Protein AF-A0A662FR71-F1 (afdb_monomer)

Radius of gyration: 15.68 Å; Cα contacts (8 Å, |Δi|>4): 341; chains: 1; bounding box: 38×34×45 Å

Solvent-accessible surface area (backbone atoms only — not comparable to full-atom values): 10033 Å² total; per-residue (Å²): 138,85,92,69,58,58,41,63,71,63,57,70,43,93,70,40,76,24,78,34,50,41,26,18,20,68,53,57,54,54,41,40,34,56,54,52,44,49,61,67,32,39,36,90,91,37,62,71,71,49,66,66,50,38,38,51,28,24,50,49,52,28,58,50,33,78,63,50,60,36,50,29,21,35,36,46,17,60,58,18,32,18,25,44,12,84,78,69,38,46,83,37,73,51,70,44,74,49,73,31,67,45,29,50,34,46,40,19,43,49,37,40,34,40,54,43,60,32,79,66,24,50,29,54,40,52,33,35,76,73,69,67,41,58,50,56,60,93,77,54,90,77,92,68,97,60,75,66,74,77,50,47,42,77,55,52,64,14,94,44,46,79,65,30,58,63,22,74,67,56,74,70,57,45,54,52,51,54,61,51,47,73,74,73,110

Secondary structure (DSSP, 8-state):
-----B-HHHHT-SS-EEEE--EE-SSSSEE-HHHHHHHHHBPTT-HHHH-S-HHHHHHHHHHHHHHH--SEEEEEESSEEEEETTTEEEEE---EEEEES-HHHHHHHHHHHTT--GGGSHHHHHHHHTTS----GGGS----SS-GGGG---PPPPTTHHHHTTTPPPHHHHHHHHHHHHHH-

Mean predicted aligned error: 3.29 Å

Sequence (185 aa):
DVLVRVSKTILEAKALVSIVRPKTHDTVVVTLSIKNVVVGAIMPGYRSRIHQGYKAINLTLAYLATKMMPNLALIDGYVGMEGNGPVGGEPKPLGLVLIGSNALETDALTAWLMGFNPNDIGYFYYLHRWGYGEITPDKIIVDSSIDWKSYRTRFKPHRLYLEQLKWRLAPEEERKVERQLEKNL

pLDDT: mean 94.79, std 6.1, range [59.53, 98.88]

Structure (mmCIF, N/CA/C/O backbone):
data_AF-A0A662FR71-F1
#
_entry.id   AF-A0A662FR71-F1
#
loop_
_atom_site.group_PDB
_atom_site.id
_atom_site.type_symbol
_atom_site.label_atom_id
_atom_site.label_alt_id
_atom_site.label_comp_id
_atom_site.label_asym_id
_atom_site.label_entity_id
_atom_site.label_seq_id
_atom_site.pdbx_PDB_ins_code
_atom_site.Cartn_x
_atom_site.Cartn_y
_atom_site.Cartn_z
_atom_site.occupancy
_atom_site.B_iso_or_equiv
_atom_site.auth_seq_id
_atom_site.auth_comp_id
_atom_site.auth_asym_id
_atom_site.auth_atom_id
_atom_site.pdbx_PDB_model_num
ATOM 1 N N . ASP A 1 1 ? -5.206 3.888 23.685 1.00 59.53 1 ASP A N 1
ATOM 2 C CA . ASP A 1 1 ? -5.954 4.260 22.467 1.00 59.53 1 ASP A CA 1
ATOM 3 C C . ASP A 1 1 ? -5.562 5.634 21.965 1.00 59.53 1 ASP A C 1
ATOM 5 O O . ASP A 1 1 ? -5.390 6.550 22.763 1.00 59.53 1 ASP A O 1
ATOM 9 N N . VAL A 1 2 ? -5.387 5.774 20.649 1.00 68.75 2 VAL A N 1
ATOM 10 C CA . VAL A 1 2 ? -5.107 7.060 19.996 1.00 68.75 2 VAL A CA 1
ATOM 11 C C . VAL A 1 2 ? -6.384 7.530 19.311 1.00 68.75 2 VAL A C 1
ATOM 13 O O . VAL A 1 2 ? -6.843 6.916 18.354 1.00 68.75 2 VAL A O 1
ATOM 16 N N . LEU A 1 3 ? -6.957 8.634 19.790 1.00 81.44 3 LEU A N 1
ATOM 17 C CA . LEU A 1 3 ? -8.123 9.256 19.164 1.00 81.44 3 LEU A CA 1
ATOM 18 C C . LEU A 1 3 ? -7.692 10.156 18.001 1.00 81.44 3 LEU A C 1
ATOM 20 O O . LEU A 1 3 ? -6.958 11.138 18.185 1.00 81.44 3 LEU A O 1
ATOM 24 N N . VAL A 1 4 ? -8.192 9.825 16.810 1.00 88.00 4 VAL A N 1
ATOM 25 C CA . VAL A 1 4 ? -7.945 10.535 15.553 1.00 88.00 4 VAL A CA 1
ATOM 26 C C . VAL A 1 4 ? -9.279 10.973 14.960 1.00 88.00 4 VAL A C 1
ATOM 28 O O . VAL A 1 4 ? -10.185 10.160 14.805 1.00 88.00 4 VAL A O 1
ATOM 31 N N . ARG A 1 5 ? -9.408 12.261 14.625 1.00 93.06 5 ARG A N 1
ATOM 32 C CA . ARG A 1 5 ? -10.562 12.763 13.870 1.00 93.06 5 ARG A CA 1
ATOM 33 C C . ARG A 1 5 ? -10.297 12.634 12.378 1.00 93.06 5 ARG A C 1
ATOM 35 O O . ARG A 1 5 ? -9.213 12.989 11.911 1.00 93.06 5 ARG A O 1
ATOM 42 N N . VAL A 1 6 ? -11.298 12.170 11.643 1.00 94.88 6 VAL A N 1
ATOM 43 C CA . VAL A 1 6 ? -11.229 11.984 10.192 1.00 94.88 6 VAL A CA 1
ATOM 44 C C . VAL A 1 6 ? -12.399 12.680 9.497 1.00 94.88 6 VAL A C 1
ATOM 46 O O . VAL A 1 6 ? -13.378 13.063 10.138 1.00 94.88 6 VAL A O 1
ATOM 49 N N . SER A 1 7 ? -12.281 12.877 8.189 1.00 95.94 7 SER A N 1
ATOM 50 C CA . SER A 1 7 ? -13.299 13.499 7.349 1.00 95.94 7 SER A CA 1
ATOM 51 C C . SER A 1 7 ? -14.586 12.677 7.344 1.00 95.94 7 SER A C 1
ATOM 53 O O . SER A 1 7 ? -14.597 11.529 6.897 1.00 95.94 7 SER A O 1
ATOM 55 N N . LYS A 1 8 ? -15.685 13.305 7.777 1.00 95.62 8 LYS A N 1
ATOM 56 C CA . LYS A 1 8 ? -17.035 12.736 7.689 1.00 95.62 8 LYS A CA 1
ATOM 57 C C . LYS A 1 8 ? -17.398 12.386 6.243 1.00 95.62 8 LYS A C 1
ATOM 59 O O . LYS A 1 8 ? -17.925 11.314 5.994 1.00 95.62 8 LYS A O 1
ATOM 64 N N . THR A 1 9 ? -17.030 13.244 5.288 1.00 96.38 9 THR A N 1
ATOM 65 C CA . THR A 1 9 ? -17.295 13.032 3.857 1.00 96.38 9 THR A CA 1
ATOM 66 C C . THR A 1 9 ? -16.646 11.760 3.321 1.00 96.38 9 THR A C 1
ATOM 68 O O . THR A 1 9 ? -17.256 11.082 2.507 1.00 96.38 9 THR A O 1
ATOM 71 N N . ILE A 1 10 ? -15.428 11.427 3.765 1.00 95.75 10 ILE A N 1
ATOM 72 C CA . ILE A 1 10 ? -14.756 10.187 3.344 1.00 95.75 10 ILE A CA 1
ATOM 73 C C . ILE A 1 10 ? -15.385 8.973 4.031 1.00 95.75 10 ILE A C 1
ATOM 75 O O . ILE A 1 10 ? -15.612 7.967 3.370 1.00 95.75 10 ILE A O 1
ATOM 79 N N . LEU A 1 11 ? -15.690 9.073 5.329 1.00 94.25 11 LEU A N 1
ATOM 80 C CA . LEU A 1 11 ? -16.314 7.979 6.083 1.00 94.25 11 LEU A CA 1
ATOM 81 C C . LEU A 1 11 ? -17.708 7.603 5.566 1.00 94.25 11 LEU A C 1
ATOM 83 O O . LEU A 1 11 ? -18.065 6.433 5.575 1.00 94.25 11 LEU A O 1
ATOM 87 N N . GLU A 1 12 ? -18.501 8.588 5.150 1.00 95.19 12 GLU A N 1
ATOM 88 C CA . GLU A 1 12 ? -19.890 8.389 4.713 1.00 95.19 12 GLU A CA 1
ATOM 89 C C . GLU A 1 12 ? -20.02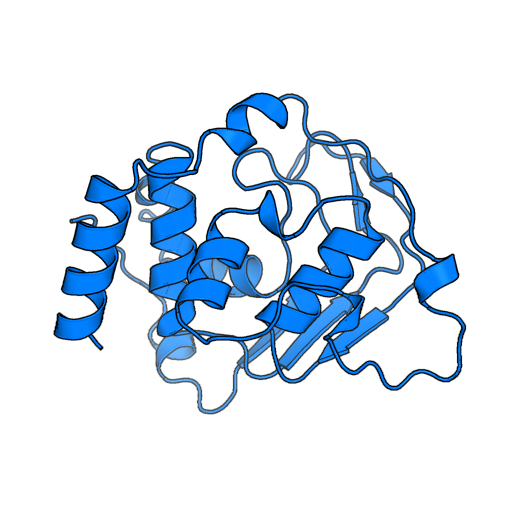9 8.295 3.185 1.00 95.19 12 GLU A C 1
ATOM 91 O O . GLU A 1 12 ? -21.142 8.270 2.653 1.00 95.19 12 GLU A O 1
ATOM 96 N N . ALA A 1 13 ? -18.910 8.268 2.454 1.00 95.88 13 ALA A N 1
ATOM 97 C CA . ALA A 1 13 ? -18.929 8.160 1.005 1.00 95.88 13 ALA A CA 1
ATOM 98 C C . ALA A 1 13 ? -19.572 6.833 0.572 1.00 95.88 13 ALA A 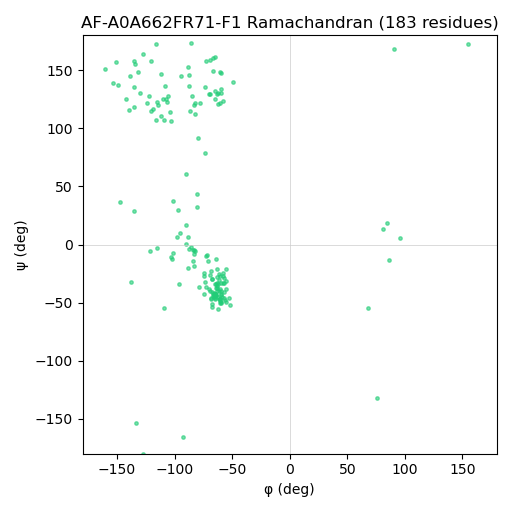C 1
ATOM 100 O O . ALA A 1 13 ? -19.181 5.759 1.019 1.00 95.88 13 ALA A O 1
ATOM 101 N N . LYS A 1 14 ? -20.526 6.899 -0.367 1.00 96.00 14 LYS A N 1
ATOM 102 C CA . LYS A 1 14 ? -21.123 5.696 -0.982 1.00 96.00 14 LYS A CA 1
ATOM 103 C C . LYS A 1 14 ? -20.124 4.923 -1.844 1.00 96.00 14 LYS A C 1
ATOM 105 O O . LYS A 1 14 ? -20.261 3.719 -2.017 1.00 96.00 14 LYS A O 1
ATOM 110 N N . ALA A 1 15 ? -19.172 5.646 -2.423 1.00 96.00 15 ALA A N 1
ATOM 111 C CA . ALA A 1 15 ? -18.067 5.104 -3.187 1.00 96.00 15 ALA A CA 1
ATOM 112 C C . ALA A 1 15 ? -16.858 6.027 -3.025 1.00 96.00 15 ALA A C 1
ATOM 114 O O . ALA A 1 15 ? -16.989 7.252 -3.100 1.00 96.00 15 ALA A O 1
ATOM 115 N N . LEU A 1 16 ? -15.688 5.434 -2.828 1.00 97.62 16 LEU A N 1
ATOM 116 C CA . LEU A 1 16 ? -14.427 6.129 -2.652 1.00 97.62 16 LEU A CA 1
ATOM 117 C C . LEU A 1 16 ? -13.418 5.648 -3.692 1.00 97.62 16 LEU A C 1
ATOM 119 O O . LEU A 1 16 ? -13.083 4.465 -3.751 1.00 97.62 16 LEU A O 1
ATOM 123 N N . VAL A 1 17 ? -12.920 6.587 -4.494 1.00 98.19 17 VAL A N 1
ATOM 124 C CA . VAL A 1 17 ? -11.899 6.334 -5.513 1.00 98.19 17 VAL A CA 1
ATOM 125 C C . VAL A 1 17 ? -10.602 6.999 -5.075 1.00 98.19 17 VAL A C 1
ATOM 127 O O . VAL A 1 17 ? -10.578 8.198 -4.798 1.00 98.19 17 VAL A O 1
ATOM 130 N N . SER A 1 18 ? -9.519 6.229 -5.016 1.00 98.50 18 SER A N 1
ATOM 131 C CA . SER A 1 18 ? -8.185 6.743 -4.708 1.00 98.50 18 SER A CA 1
ATOM 132 C C . SER A 1 18 ? -7.340 6.764 -5.973 1.00 98.50 18 SER A C 1
ATOM 134 O O . SER A 1 18 ? -7.154 5.728 -6.604 1.00 98.50 18 SER A O 1
ATOM 136 N N . ILE A 1 19 ? -6.821 7.940 -6.327 1.00 98.19 19 ILE A N 1
ATOM 137 C CA . ILE A 1 19 ? -5.902 8.140 -7.452 1.00 98.19 19 ILE A CA 1
ATOM 138 C C . ILE A 1 19 ? -4.565 8.592 -6.874 1.00 98.19 19 ILE A C 1
ATOM 140 O O . ILE A 1 19 ? -4.504 9.589 -6.149 1.00 98.19 19 ILE A O 1
ATOM 144 N N . VAL A 1 20 ? -3.491 7.856 -7.154 1.00 98.25 20 VAL A N 1
ATOM 145 C CA . VAL A 1 20 ? -2.182 8.118 -6.543 1.00 98.25 20 VAL A CA 1
ATOM 146 C C . VAL A 1 20 ? -1.037 7.703 -7.462 1.00 98.25 20 VAL A C 1
ATOM 148 O O . VAL A 1 20 ? -1.192 6.841 -8.317 1.00 98.25 20 VAL A O 1
ATOM 151 N N . ARG A 1 21 ? 0.142 8.289 -7.253 1.00 98.00 21 ARG A N 1
ATOM 152 C CA . ARG A 1 21 ? 1.399 7.794 -7.832 1.00 98.00 21 ARG A CA 1
ATOM 153 C C . ARG A 1 21 ? 2.114 6.875 -6.846 1.00 98.00 21 ARG A C 1
ATOM 155 O O . ARG A 1 21 ? 2.094 7.190 -5.654 1.00 98.00 21 ARG A O 1
ATOM 162 N N . PRO A 1 22 ? 2.802 5.818 -7.298 1.00 98.12 22 PRO A N 1
ATOM 163 C CA . PRO A 1 22 ? 3.566 4.961 -6.409 1.00 98.12 22 PRO A CA 1
ATOM 164 C C . PRO A 1 22 ? 4.800 5.688 -5.878 1.00 98.12 22 PRO A C 1
ATOM 166 O O . PRO A 1 22 ? 5.560 6.282 -6.643 1.00 98.12 22 PRO A O 1
ATOM 169 N N . LYS A 1 23 ? 4.997 5.669 -4.557 1.00 98.00 23 LYS A N 1
ATOM 170 C CA . LYS A 1 23 ? 6.129 6.342 -3.901 1.00 98.00 23 LYS A CA 1
ATOM 171 C C . LYS A 1 23 ? 6.715 5.477 -2.800 1.00 98.00 23 LYS A C 1
ATOM 173 O O . LYS A 1 23 ? 5.959 4.837 -2.072 1.00 98.00 23 LYS A O 1
ATOM 178 N N . THR A 1 24 ? 8.026 5.527 -2.600 1.00 98.19 24 THR A N 1
ATOM 179 C CA . THR A 1 24 ? 8.639 5.069 -1.346 1.00 98.19 24 THR A CA 1
ATOM 180 C C . THR A 1 24 ? 8.280 6.001 -0.186 1.00 98.19 24 THR A C 1
ATOM 182 O O . THR A 1 24 ? 7.876 7.152 -0.378 1.00 98.19 24 THR A O 1
ATOM 185 N N . HIS A 1 25 ? 8.387 5.495 1.041 1.00 96.88 25 HIS A N 1
ATOM 186 C CA . HIS A 1 25 ? 8.068 6.237 2.255 1.00 96.88 25 HIS A CA 1
ATOM 187 C C . HIS A 1 25 ? 9.130 6.035 3.335 1.00 96.88 25 HIS A C 1
ATOM 189 O O . HIS A 1 25 ? 9.832 5.027 3.381 1.00 96.88 25 HIS A O 1
ATOM 195 N N . ASP A 1 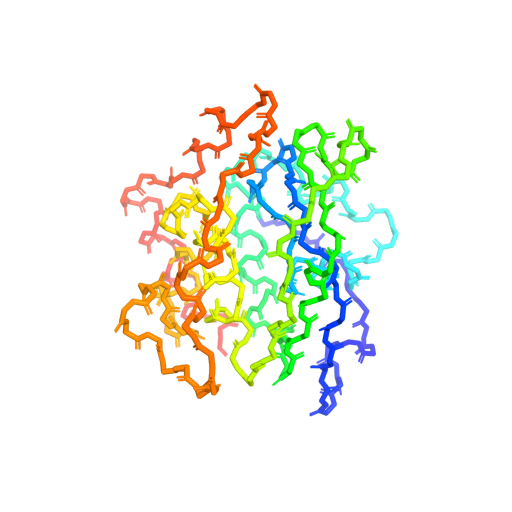26 ? 9.192 6.984 4.259 1.00 94.38 26 ASP A N 1
ATOM 196 C CA . ASP A 1 26 ? 10.112 7.012 5.396 1.00 94.38 26 ASP A CA 1
ATOM 197 C C . ASP A 1 26 ? 9.647 6.205 6.622 1.00 94.38 26 ASP A C 1
ATOM 199 O O . ASP A 1 26 ? 10.401 6.070 7.582 1.00 94.38 26 ASP A O 1
ATOM 203 N N . THR A 1 27 ? 8.432 5.642 6.588 1.00 93.00 27 THR A N 1
ATOM 204 C CA . THR A 1 27 ? 7.784 5.041 7.768 1.00 93.00 27 THR A CA 1
ATOM 205 C C . THR A 1 27 ? 7.071 3.712 7.486 1.00 93.00 27 THR A C 1
ATOM 207 O O . THR A 1 27 ? 7.001 2.861 8.368 1.00 93.00 27 THR A O 1
ATOM 210 N N . VAL A 1 28 ? 6.511 3.520 6.287 1.00 95.88 28 VAL A N 1
ATOM 211 C CA . VAL A 1 28 ? 5.662 2.354 5.951 1.00 95.88 28 VAL A CA 1
ATOM 212 C C . VAL A 1 28 ? 5.995 1.735 4.589 1.00 95.88 28 VAL A C 1
ATOM 214 O O . VAL A 1 28 ? 5.140 1.164 3.921 1.00 95.88 28 VAL A O 1
ATOM 217 N N . VAL A 1 29 ? 7.254 1.871 4.180 1.00 98.06 29 VAL A N 1
ATOM 218 C CA . VAL A 1 29 ? 7.901 1.390 2.950 1.00 98.06 29 VAL A CA 1
ATOM 219 C C . VAL A 1 29 ? 7.414 2.084 1.681 1.00 98.06 29 VAL A C 1
ATOM 221 O O . VAL A 1 29 ? 8.224 2.668 0.961 1.00 98.06 29 VAL A O 1
ATOM 224 N N . VAL A 1 30 ? 6.104 2.090 1.434 1.00 98.25 30 VAL A N 1
ATOM 225 C CA . VAL A 1 30 ? 5.477 2.716 0.264 1.00 98.25 30 VAL A CA 1
ATOM 226 C C . VAL A 1 30 ? 4.244 3.535 0.641 1.00 98.25 30 VAL A C 1
ATOM 228 O O . VAL A 1 30 ? 3.588 3.310 1.656 1.00 98.25 30 VAL A O 1
ATOM 231 N N . THR A 1 31 ? 3.909 4.512 -0.197 1.00 96.31 31 THR A N 1
ATOM 232 C CA . THR A 1 31 ? 2.606 5.180 -0.201 1.00 96.31 31 THR A CA 1
ATOM 233 C C . THR A 1 31 ? 1.897 4.871 -1.504 1.00 96.31 31 THR A C 1
ATOM 235 O O . THR A 1 31 ? 2.400 5.209 -2.574 1.00 96.31 31 THR A O 1
ATOM 238 N N . LEU A 1 32 ? 0.730 4.249 -1.364 1.00 98.50 32 LEU A N 1
ATOM 239 C CA . LEU A 1 32 ? -0.173 3.862 -2.439 1.00 98.50 32 LEU A CA 1
ATOM 240 C C . LEU A 1 32 ? -1.609 4.266 -2.064 1.00 98.50 32 LEU A C 1
ATOM 242 O O . LEU A 1 32 ? -1.801 5.258 -1.349 1.00 98.50 32 LEU A O 1
ATOM 246 N N . SER A 1 33 ? -2.615 3.572 -2.590 1.00 98.62 33 SER A N 1
ATOM 247 C CA . SER A 1 33 ? -3.995 4.049 -2.610 1.00 98.62 33 SER A CA 1
ATOM 248 C C . SER A 1 33 ? -4.633 4.094 -1.220 1.00 98.62 33 SER A C 1
ATOM 250 O O . SER A 1 33 ? -5.300 5.084 -0.898 1.00 98.62 33 SER A O 1
ATOM 252 N N . ILE A 1 34 ? -4.370 3.098 -0.366 1.00 98.56 34 ILE A N 1
ATOM 253 C CA . ILE A 1 34 ? -4.949 3.003 0.981 1.00 98.56 34 ILE A CA 1
ATOM 254 C C . ILE A 1 34 ? -4.411 4.126 1.863 1.00 98.56 34 ILE A C 1
ATOM 256 O O . ILE A 1 34 ? -5.175 4.886 2.459 1.00 98.56 34 ILE A O 1
ATOM 260 N N . LYS A 1 35 ? -3.084 4.290 1.922 1.00 97.06 35 LYS A N 1
ATOM 261 C CA . LYS A 1 35 ? -2.467 5.349 2.732 1.00 97.06 35 LYS A CA 1
ATOM 262 C C . LYS A 1 35 ? -2.854 6.746 2.245 1.00 97.06 35 LYS A C 1
ATOM 264 O O . LYS A 1 35 ? -3.013 7.640 3.077 1.00 97.06 35 LYS A O 1
ATOM 269 N N . ASN A 1 36 ? -2.998 6.932 0.931 1.00 97.31 36 ASN A N 1
ATOM 270 C CA . ASN A 1 36 ? -3.461 8.189 0.344 1.00 97.31 36 ASN A CA 1
ATOM 271 C C . ASN A 1 36 ? -4.823 8.601 0.920 1.00 97.31 36 ASN A C 1
ATOM 273 O O . ASN A 1 36 ? -4.970 9.721 1.408 1.00 97.31 36 ASN A O 1
ATOM 277 N N . VAL A 1 37 ? -5.776 7.666 0.966 1.00 97.75 37 VAL A N 1
ATOM 278 C CA . VAL A 1 37 ? -7.091 7.897 1.573 1.00 97.75 37 VAL A CA 1
ATOM 279 C C . VAL A 1 37 ? -6.995 8.071 3.081 1.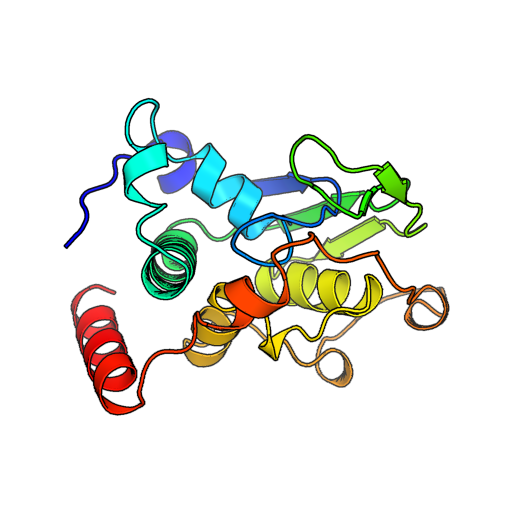00 97.75 37 VAL A C 1
ATOM 281 O O . VAL A 1 37 ? -7.458 9.084 3.597 1.00 97.75 37 VAL A O 1
ATOM 284 N N . VAL A 1 38 ? -6.373 7.127 3.795 1.00 96.56 38 VAL A N 1
ATOM 285 C CA . VAL A 1 38 ? -6.371 7.131 5.264 1.00 96.56 38 VAL A CA 1
ATOM 286 C C . VAL A 1 38 ? -5.733 8.406 5.806 1.00 96.56 38 VAL A C 1
ATOM 288 O O . VAL A 1 38 ? -6.328 9.099 6.624 1.00 96.56 38 VAL A O 1
ATOM 291 N N . VAL A 1 39 ? -4.541 8.771 5.327 1.00 94.50 39 VAL A N 1
ATOM 292 C CA . VAL A 1 39 ? -3.847 9.978 5.805 1.00 94.50 39 VAL A CA 1
ATOM 293 C C . VAL A 1 39 ? -4.504 11.253 5.270 1.00 94.50 39 VAL A C 1
ATOM 295 O O . VAL A 1 39 ? -4.515 12.271 5.967 1.00 94.50 39 VAL A O 1
ATOM 298 N N . GLY A 1 40 ? -5.079 11.204 4.064 1.00 94.12 40 GLY A N 1
ATOM 299 C CA . GLY A 1 40 ? -5.863 12.298 3.491 1.00 94.12 40 GLY A CA 1
ATOM 300 C C . GLY A 1 40 ? -7.136 12.598 4.286 1.00 94.12 40 GLY A C 1
ATOM 301 O O . GLY A 1 40 ? -7.499 13.763 4.436 1.00 94.12 40 GLY A O 1
ATOM 302 N N . ALA A 1 41 ? -7.762 11.569 4.862 1.00 95.50 41 ALA A N 1
ATOM 303 C CA . ALA A 1 41 ? -8.960 11.696 5.677 1.00 95.50 41 ALA A CA 1
ATOM 304 C C . ALA A 1 41 ? -8.687 12.264 7.069 1.00 95.50 41 ALA A C 1
ATOM 306 O O . ALA A 1 41 ? -9.580 12.880 7.646 1.00 95.50 41 ALA A O 1
ATOM 307 N N . ILE A 1 42 ? -7.486 12.087 7.623 1.00 94.81 42 ILE A N 1
ATOM 308 C CA . ILE A 1 42 ? -7.148 12.594 8.958 1.00 94.81 42 ILE A CA 1
ATOM 309 C C . ILE A 1 42 ? -7.181 14.125 8.978 1.00 94.81 42 ILE A C 1
ATOM 311 O O . ILE A 1 42 ? -6.468 14.793 8.221 1.00 94.81 42 ILE A O 1
ATOM 315 N N . MET A 1 43 ? -7.971 14.678 9.905 1.00 92.75 43 MET A N 1
ATOM 316 C CA . MET A 1 43 ? -8.106 16.120 10.086 1.00 92.75 43 MET A CA 1
ATOM 317 C C . MET A 1 43 ? -6.757 16.780 10.431 1.00 92.75 43 MET A C 1
ATOM 319 O O . MET A 1 43 ? -5.930 16.183 11.139 1.00 92.75 43 MET A O 1
ATOM 323 N N . PRO A 1 44 ? -6.530 18.035 9.997 1.00 87.81 44 PRO A N 1
ATOM 324 C CA . PRO A 1 44 ? -5.362 18.810 10.404 1.00 87.81 44 PRO A CA 1
ATOM 325 C C . PRO A 1 44 ? -5.164 18.802 11.929 1.00 87.81 44 PRO A C 1
ATOM 327 O O . PRO A 1 44 ? -6.124 18.852 12.695 1.00 87.81 44 PRO A O 1
ATOM 330 N N . GLY A 1 45 ? -3.910 18.689 12.377 1.00 87.50 45 G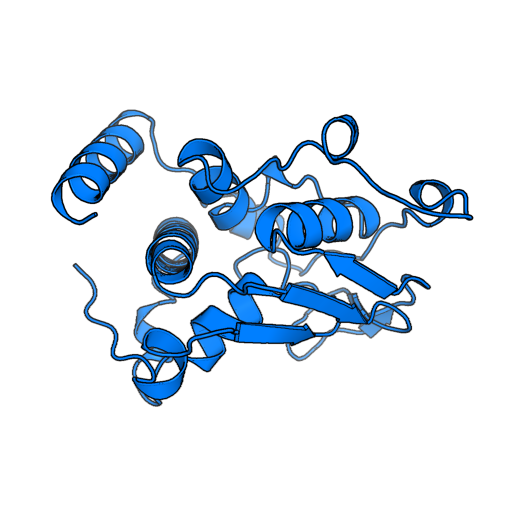LY A N 1
ATOM 331 C CA . GLY A 1 45 ? -3.551 18.599 13.801 1.00 87.50 45 GLY A CA 1
ATOM 332 C C . GLY A 1 45 ? -3.576 17.187 14.404 1.00 87.50 45 GLY A C 1
ATOM 333 O O . GLY A 1 45 ? -3.008 16.978 15.473 1.00 87.50 45 GLY A O 1
ATOM 334 N N . TYR A 1 46 ? -4.155 16.194 13.716 1.00 87.69 46 TYR A N 1
ATOM 335 C CA . TYR A 1 46 ? -4.161 14.799 14.184 1.00 87.69 46 TYR A CA 1
ATOM 336 C C . TYR A 1 46 ? -3.131 13.909 13.480 1.00 87.69 46 TYR A C 1
ATOM 338 O O . TYR A 1 46 ? -2.846 12.816 13.962 1.00 87.69 46 TYR A O 1
ATOM 346 N N . ARG A 1 47 ? -2.526 14.371 12.377 1.00 83.38 47 ARG A N 1
ATOM 347 C CA . ARG A 1 47 ? -1.567 13.577 11.589 1.00 83.38 47 ARG A CA 1
ATOM 348 C C . ARG A 1 47 ? -0.350 13.141 12.403 1.00 83.38 47 ARG A C 1
ATOM 350 O O . ARG A 1 47 ? 0.013 11.979 12.354 1.00 83.38 47 ARG A O 1
ATOM 357 N N . SER A 1 48 ? 0.237 14.010 13.224 1.00 83.56 48 SER A N 1
ATOM 358 C CA . SER A 1 48 ? 1.378 13.630 14.075 1.00 83.56 48 SER A CA 1
ATOM 359 C C . SER A 1 48 ? 1.037 12.515 15.069 1.00 83.56 48 SER A C 1
ATOM 361 O O . SER A 1 48 ? 1.906 11.724 15.423 1.00 83.56 48 SER A O 1
ATOM 363 N N . ARG A 1 49 ? -0.235 12.389 15.472 1.00 83.75 49 ARG A N 1
ATOM 364 C CA . ARG A 1 49 ? -0.673 11.375 16.440 1.00 83.75 49 ARG A CA 1
ATOM 365 C C . ARG A 1 49 ? -0.600 9.958 15.896 1.00 83.75 49 ARG A C 1
ATOM 367 O O . ARG A 1 49 ? -0.527 9.040 16.702 1.00 83.75 49 ARG A O 1
ATOM 374 N N . ILE A 1 50 ? -0.613 9.770 14.575 1.00 82.44 50 ILE A N 1
ATOM 375 C CA . ILE A 1 50 ? -0.456 8.438 13.978 1.00 82.44 50 ILE A CA 1
ATOM 376 C C . ILE A 1 50 ? 1.017 8.032 13.827 1.00 82.44 50 ILE A C 1
ATOM 378 O O . ILE A 1 50 ? 1.311 6.855 13.649 1.00 82.44 50 ILE A O 1
ATOM 382 N N . HIS A 1 51 ? 1.958 8.974 13.959 1.00 80.62 51 HIS A N 1
ATOM 383 C CA . HIS A 1 51 ? 3.399 8.723 13.875 1.00 80.62 51 HIS A CA 1
ATOM 384 C C . HIS A 1 51 ? 4.000 8.387 15.254 1.00 80.62 51 HIS A C 1
ATOM 386 O O . HIS A 1 51 ? 4.888 9.078 15.741 1.00 80.62 51 HIS A O 1
ATOM 392 N N . GLN A 1 52 ? 3.529 7.307 15.889 1.00 84.50 52 GLN A N 1
ATOM 393 C CA . GLN A 1 52 ? 4.017 6.827 17.200 1.00 84.50 52 GLN A CA 1
ATOM 394 C C . GLN A 1 52 ? 4.972 5.623 17.075 1.00 84.50 52 GLN A C 1
ATOM 396 O O . GLN A 1 52 ? 4.932 4.681 17.863 1.00 84.50 52 GLN A O 1
ATOM 401 N N . GLY A 1 53 ? 5.818 5.633 16.044 1.00 90.94 53 GLY A N 1
ATOM 402 C CA . GLY A 1 53 ? 6.719 4.527 15.707 1.00 90.94 53 GLY A CA 1
ATOM 403 C C . GLY A 1 53 ? 6.112 3.506 14.738 1.00 90.94 53 GLY A C 1
ATOM 404 O O . GLY A 1 53 ? 4.914 3.518 14.449 1.00 90.94 53 GLY A O 1
ATOM 405 N N . TYR A 1 54 ? 6.962 2.614 14.217 1.00 94.31 54 TYR A N 1
ATOM 406 C CA . TYR A 1 54 ? 6.628 1.725 13.095 1.00 94.31 54 TYR A CA 1
ATOM 407 C C . TYR A 1 54 ? 5.504 0.731 13.408 1.00 94.31 54 TYR A C 1
ATOM 409 O O . TYR A 1 54 ? 4.649 0.490 12.557 1.00 94.31 54 TYR A O 1
ATOM 417 N N . LYS A 1 55 ? 5.452 0.192 14.633 1.00 94.00 55 LYS A N 1
ATOM 418 C CA . LYS A 1 55 ? 4.362 -0.696 15.072 1.00 94.00 55 LYS A CA 1
ATOM 419 C C . LYS A 1 55 ? 3.014 0.035 15.057 1.00 94.00 55 LYS A C 1
ATOM 421 O O . LYS A 1 55 ? 2.074 -0.386 14.386 1.00 94.00 55 LYS A O 1
ATOM 426 N N . ALA A 1 56 ? 2.943 1.165 15.761 1.00 92.12 56 ALA A N 1
ATOM 427 C CA . ALA A 1 56 ? 1.705 1.908 15.968 1.00 92.12 56 ALA A CA 1
ATOM 428 C C . ALA A 1 56 ? 1.139 2.489 14.667 1.00 92.12 56 ALA A C 1
ATOM 430 O O . ALA A 1 56 ? -0.067 2.396 14.440 1.00 92.12 56 ALA A O 1
ATOM 431 N N . ILE A 1 57 ? 1.986 3.045 13.792 1.00 94.12 57 ILE A N 1
ATOM 432 C CA . ILE A 1 57 ? 1.512 3.628 12.530 1.00 94.12 57 ILE A CA 1
ATOM 433 C C . ILE A 1 57 ? 0.929 2.566 11.597 1.00 94.12 57 ILE A C 1
ATOM 435 O O . ILE A 1 57 ? -0.139 2.787 11.037 1.00 94.12 57 ILE A O 1
ATOM 439 N N . ASN A 1 58 ? 1.571 1.399 11.462 1.00 96.50 58 ASN A N 1
ATOM 440 C CA . ASN A 1 58 ? 1.072 0.334 10.590 1.00 96.50 58 ASN A CA 1
ATOM 441 C C . ASN A 1 58 ? -0.269 -0.218 11.093 1.00 96.50 58 ASN A C 1
ATOM 443 O O . ASN A 1 58 ? -1.194 -0.378 10.301 1.00 96.50 58 ASN A O 1
ATOM 447 N N . LEU A 1 59 ? -0.412 -0.423 12.406 1.00 94.44 59 LEU A N 1
ATOM 448 C CA . LEU A 1 59 ? -1.691 -0.819 13.006 1.00 94.44 59 LEU A CA 1
ATOM 449 C C . LEU A 1 59 ? -2.766 0.252 12.840 1.00 94.44 59 LEU A C 1
ATOM 451 O O . LEU A 1 59 ? -3.897 -0.066 12.493 1.00 94.44 59 LEU A O 1
ATOM 455 N N . THR A 1 60 ? -2.420 1.521 13.062 1.00 93.62 60 THR A N 1
ATOM 456 C CA . THR A 1 60 ? -3.374 2.630 12.939 1.00 93.62 60 THR A CA 1
ATOM 457 C C . THR A 1 60 ? -3.855 2.779 11.499 1.00 93.62 60 THR A C 1
ATOM 459 O O . THR A 1 60 ? -5.048 2.951 11.271 1.00 93.62 60 THR A O 1
ATOM 462 N N . LEU A 1 61 ? -2.948 2.678 10.522 1.00 96.00 61 LEU A N 1
ATOM 463 C CA . LEU A 1 61 ? -3.304 2.701 9.104 1.00 96.00 61 LEU A CA 1
ATOM 464 C C . LEU A 1 61 ? -4.218 1.530 8.739 1.00 96.00 61 LEU A C 1
ATOM 466 O O . LEU A 1 61 ? -5.239 1.760 8.099 1.00 96.00 61 LEU A O 1
ATOM 470 N N . ALA A 1 62 ? -3.885 0.310 9.174 1.00 96.31 62 ALA A N 1
ATOM 471 C CA . ALA A 1 62 ? -4.714 -0.867 8.933 1.00 96.31 62 ALA A CA 1
ATOM 472 C C . ALA A 1 62 ? -6.105 -0.710 9.567 1.00 96.31 62 ALA A C 1
ATOM 474 O O . ALA A 1 62 ? -7.112 -0.888 8.889 1.00 96.31 62 ALA A O 1
ATOM 475 N N . TYR A 1 63 ? -6.175 -0.300 10.838 1.00 94.44 63 TYR A N 1
ATOM 476 C CA . TYR A 1 63 ? -7.437 -0.091 11.550 1.00 94.44 63 TYR A CA 1
ATOM 477 C C . TYR A 1 63 ? -8.308 0.956 10.857 1.00 94.44 63 TYR A C 1
ATOM 479 O O . TYR A 1 63 ? -9.478 0.707 10.585 1.00 94.44 63 TYR A O 1
ATOM 487 N N . LEU A 1 64 ? -7.750 2.122 10.525 1.00 94.62 64 LEU A N 1
ATOM 488 C CA . LEU A 1 64 ? -8.509 3.164 9.838 1.00 94.62 64 LEU A CA 1
ATOM 489 C C . LEU A 1 64 ? -8.965 2.701 8.453 1.00 94.62 64 LEU A C 1
ATOM 491 O O . LEU A 1 64 ? -10.112 2.953 8.095 1.00 94.62 64 LEU A O 1
ATOM 495 N N . ALA A 1 65 ? -8.123 1.975 7.712 1.00 96.50 65 ALA A N 1
ATOM 496 C CA . ALA A 1 65 ? -8.487 1.418 6.413 1.00 96.50 65 ALA A CA 1
ATOM 497 C C . ALA A 1 65 ? -9.706 0.483 6.492 1.00 96.50 65 ALA A C 1
ATOM 499 O O . ALA A 1 65 ? -10.524 0.520 5.581 1.00 96.50 65 ALA A O 1
ATOM 500 N N . THR A 1 66 ? -9.916 -0.258 7.591 1.00 94.62 66 THR A N 1
ATOM 501 C CA . THR A 1 66 ? -11.146 -1.067 7.772 1.00 94.62 66 THR A CA 1
ATOM 502 C C . THR A 1 66 ? -12.439 -0.247 7.715 1.00 94.62 66 THR A C 1
ATOM 504 O O . THR A 1 66 ? -13.497 -0.779 7.399 1.00 94.62 66 THR A O 1
ATOM 507 N N . LYS A 1 67 ? -12.367 1.058 8.009 1.00 94.00 67 LYS A N 1
ATOM 508 C CA . LYS A 1 67 ? -13.518 1.972 8.035 1.00 94.00 67 LYS A CA 1
ATOM 509 C C . LYS A 1 67 ? -13.602 2.880 6.803 1.00 94.00 67 LYS A C 1
ATOM 511 O O . LYS A 1 67 ? -14.599 3.570 6.641 1.00 94.00 67 LYS A O 1
ATOM 516 N N . MET A 1 68 ? -12.561 2.932 5.969 1.00 95.56 68 MET A N 1
ATOM 517 C CA . MET A 1 68 ? -12.486 3.835 4.807 1.00 95.56 68 MET A CA 1
ATOM 518 C C . MET A 1 68 ? -11.699 3.235 3.635 1.00 95.56 68 MET A C 1
ATOM 520 O O . MET A 1 68 ? -10.943 3.930 2.957 1.00 95.56 68 MET A O 1
ATOM 524 N N . MET A 1 69 ? -11.827 1.927 3.416 1.00 97.44 69 MET A N 1
ATOM 525 C CA . MET A 1 69 ? -11.158 1.250 2.307 1.00 97.44 69 MET A CA 1
ATOM 526 C C . MET A 1 69 ? -11.622 1.859 0.972 1.00 97.44 69 MET A C 1
ATOM 528 O O . MET A 1 69 ? -12.831 1.989 0.768 1.00 97.44 69 MET A O 1
ATOM 532 N N . PRO A 1 70 ? -10.713 2.231 0.049 1.00 98.06 70 PRO A N 1
ATOM 533 C CA . PRO A 1 70 ? -11.122 2.656 -1.284 1.00 98.06 70 PRO A CA 1
ATOM 534 C C . PRO A 1 70 ? -11.895 1.536 -1.996 1.00 98.06 70 PRO A C 1
ATOM 536 O O . PRO A 1 70 ? -11.441 0.393 -2.022 1.00 98.06 70 PRO A O 1
ATOM 539 N N . ASN A 1 71 ? -13.031 1.868 -2.612 1.00 98.00 71 ASN A N 1
ATOM 540 C CA . ASN A 1 71 ? -13.789 0.942 -3.462 1.00 98.00 71 ASN A CA 1
ATOM 541 C C . ASN A 1 71 ? -13.117 0.735 -4.824 1.00 98.00 71 ASN A C 1
ATOM 543 O O . ASN A 1 71 ? -13.352 -0.269 -5.487 1.00 98.00 71 ASN A O 1
ATOM 547 N N . LEU A 1 72 ? -12.317 1.712 -5.259 1.00 98.56 72 LEU A N 1
ATOM 548 C CA . LEU A 1 72 ? -11.528 1.644 -6.479 1.00 98.56 72 LEU A CA 1
ATOM 549 C C . LEU A 1 72 ? -10.176 2.319 -6.239 1.00 98.56 72 LEU A C 1
ATOM 551 O O . LEU A 1 72 ? -10.111 3.482 -5.827 1.00 98.56 72 LEU A O 1
ATOM 555 N N . ALA A 1 73 ? -9.099 1.592 -6.503 1.00 98.75 73 ALA A N 1
ATOM 556 C CA . ALA A 1 73 ? -7.737 2.096 -6.443 1.00 98.75 73 ALA A CA 1
ATOM 557 C C . ALA A 1 73 ? -7.195 2.250 -7.863 1.00 98.75 73 ALA A C 1
ATOM 559 O O . ALA A 1 73 ? -7.201 1.287 -8.622 1.00 98.75 73 ALA A O 1
ATOM 560 N N . LEU A 1 74 ? -6.721 3.447 -8.211 1.00 98.75 74 LEU A N 1
ATOM 561 C CA . LEU A 1 74 ? -5.998 3.728 -9.447 1.00 98.75 74 LEU A CA 1
ATOM 562 C C . LEU A 1 74 ? -4.602 4.233 -9.089 1.00 98.75 74 LEU A C 1
ATOM 564 O O . LEU A 1 74 ? -4.437 5.293 -8.476 1.00 98.75 74 LEU A O 1
ATOM 568 N N . ILE A 1 75 ? -3.591 3.469 -9.483 1.00 98.81 75 ILE A N 1
ATOM 569 C CA . ILE A 1 75 ? -2.194 3.820 -9.273 1.00 98.81 75 ILE A CA 1
ATOM 570 C C . ILE A 1 75 ? -1.567 4.174 -10.617 1.00 98.81 75 ILE A C 1
ATOM 572 O O . ILE A 1 75 ? -1.318 3.309 -11.455 1.00 98.81 75 ILE A O 1
ATOM 576 N N . ASP A 1 76 ? -1.315 5.467 -10.811 1.00 98.44 76 ASP A N 1
ATOM 577 C CA . ASP A 1 76 ? -0.613 6.013 -11.970 1.00 98.44 76 ASP A CA 1
ATOM 578 C C . ASP A 1 76 ? 0.898 5.828 -11.780 1.00 98.44 76 ASP A C 1
ATOM 580 O O . ASP A 1 76 ? 1.587 6.645 -11.161 1.00 98.44 76 ASP A O 1
ATOM 584 N N . GLY A 1 77 ? 1.410 4.710 -12.285 1.00 97.38 77 GLY A N 1
ATOM 585 C CA . GLY A 1 77 ? 2.825 4.368 -12.283 1.00 97.38 77 GLY A CA 1
ATOM 586 C C . GLY A 1 77 ? 3.585 4.851 -13.516 1.00 97.38 77 GLY A C 1
ATOM 587 O O . GLY A 1 77 ? 4.700 4.374 -13.726 1.00 97.38 77 GLY A O 1
ATOM 588 N N . TYR A 1 78 ? 3.060 5.793 -14.316 1.00 97.25 78 TYR A N 1
ATOM 589 C CA . TYR A 1 78 ? 3.833 6.364 -15.429 1.00 97.25 78 TYR A CA 1
ATOM 590 C C . TYR A 1 78 ? 5.202 6.858 -14.935 1.00 97.25 78 TYR A C 1
ATOM 592 O O . TYR A 1 78 ? 6.248 6.417 -15.412 1.00 97.25 78 TYR A O 1
ATOM 600 N N . VAL A 1 79 ? 5.191 7.680 -13.878 1.00 97.56 79 VAL A N 1
ATOM 601 C CA . VAL A 1 79 ? 6.382 8.030 -13.091 1.00 97.56 79 VAL A CA 1
ATOM 602 C C . VAL A 1 79 ? 6.021 8.053 -11.607 1.00 97.56 79 VAL A C 1
ATOM 604 O O . VAL A 1 79 ? 5.228 8.892 -11.168 1.00 97.56 79 VAL A O 1
ATOM 607 N N . GLY A 1 80 ? 6.635 7.146 -10.848 1.00 97.62 80 GLY A N 1
ATOM 608 C CA . GLY A 1 80 ? 6.602 7.097 -9.391 1.00 97.62 80 GLY A CA 1
ATOM 609 C C . GLY A 1 80 ? 7.770 7.843 -8.741 1.00 97.62 80 GLY A C 1
ATOM 610 O O . GLY A 1 80 ? 8.477 8.616 -9.385 1.00 97.62 80 GLY A O 1
ATOM 611 N N . MET A 1 81 ? 7.973 7.597 -7.447 1.00 98.31 81 MET A N 1
ATOM 612 C CA . MET A 1 81 ? 9.061 8.173 -6.652 1.00 98.31 81 MET A CA 1
ATOM 613 C C . MET A 1 81 ? 9.809 7.086 -5.878 1.00 98.31 81 MET A C 1
ATOM 615 O O . MET A 1 81 ? 9.192 6.296 -5.162 1.00 98.31 81 MET A O 1
ATOM 619 N N . GLU A 1 82 ? 11.134 7.081 -5.972 1.00 98.56 82 GLU A N 1
ATOM 620 C CA . GLU A 1 82 ? 12.018 6.202 -5.206 1.00 98.56 82 GLU A CA 1
ATOM 621 C C . GLU A 1 82 ? 12.946 6.979 -4.261 1.00 98.56 82 GLU A C 1
ATOM 623 O O . GLU A 1 82 ? 13.000 8.208 -4.263 1.00 98.56 82 GLU A O 1
ATOM 628 N N . GLY A 1 83 ? 13.685 6.265 -3.415 1.00 98.25 83 GLY A N 1
ATOM 629 C CA . GLY A 1 83 ? 14.644 6.847 -2.485 1.00 98.25 83 GLY A CA 1
ATOM 630 C C . GLY A 1 83 ? 13.965 7.509 -1.291 1.00 98.25 83 GLY A C 1
ATOM 631 O O . GLY A 1 83 ? 13.098 6.908 -0.650 1.00 98.25 83 GLY A O 1
ATOM 632 N N . ASN A 1 84 ? 14.369 8.739 -0.964 1.00 96.25 84 ASN A N 1
ATOM 633 C CA . ASN A 1 84 ? 13.946 9.431 0.257 1.00 96.25 84 ASN A CA 1
ATOM 634 C C . ASN A 1 84 ? 12.544 10.083 0.157 1.00 96.25 84 ASN A C 1
ATOM 636 O O . ASN A 1 84 ? 12.330 11.217 0.590 1.00 96.25 84 ASN A O 1
ATOM 640 N N . GLY A 1 85 ? 11.577 9.361 -0.416 1.00 91.75 85 GLY A N 1
ATOM 641 C CA . GLY A 1 85 ? 10.165 9.741 -0.424 1.00 91.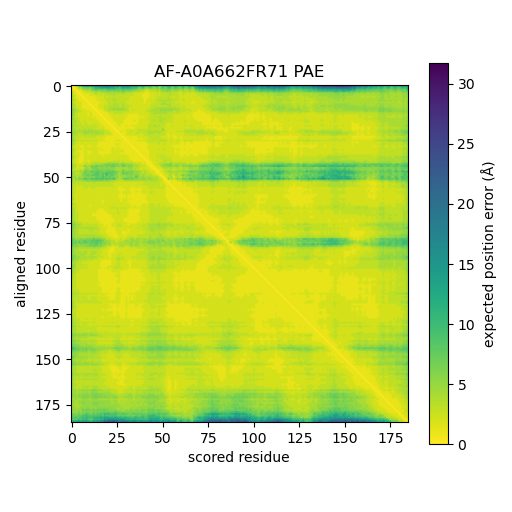75 85 GLY A CA 1
ATOM 642 C C . GLY A 1 85 ? 9.538 9.759 0.986 1.00 91.75 85 GLY A C 1
ATOM 643 O O . GLY A 1 85 ? 10.071 9.153 1.913 1.00 91.75 85 GLY A O 1
ATOM 644 N N . PRO A 1 86 ? 8.396 10.443 1.182 1.00 85.81 86 PRO A N 1
ATOM 645 C CA . PRO A 1 86 ? 7.523 10.976 0.136 1.00 85.81 86 PRO A CA 1
ATOM 646 C C . PRO A 1 86 ? 7.861 12.408 -0.321 1.00 85.81 86 PRO A C 1
ATOM 648 O O . PRO A 1 86 ? 7.144 12.937 -1.169 1.00 85.81 86 PRO A O 1
ATOM 651 N N . VAL A 1 87 ? 8.897 13.042 0.246 1.00 88.50 87 VAL A N 1
ATOM 652 C CA . VAL A 1 87 ? 9.274 14.439 -0.058 1.00 88.50 87 VAL A CA 1
ATOM 653 C C . VAL A 1 87 ? 10.573 14.522 -0.861 1.00 88.50 87 VAL A C 1
ATOM 655 O O . VAL A 1 87 ? 10.582 15.117 -1.930 1.00 88.50 87 VAL A O 1
ATOM 658 N N . GLY A 1 88 ? 11.660 13.918 -0.373 1.00 91.56 88 GLY A N 1
ATOM 659 C CA . GLY A 1 88 ? 13.007 14.039 -0.949 1.00 91.56 88 GLY A CA 1
ATOM 660 C C . GLY A 1 88 ? 13.403 12.887 -1.874 1.00 91.56 88 GLY A C 1
ATOM 661 O O . GLY A 1 88 ? 14.570 12.500 -1.893 1.00 91.56 88 GLY A O 1
ATOM 662 N N . GLY A 1 89 ? 12.433 12.269 -2.549 1.00 95.69 89 GLY A N 1
ATOM 663 C CA . GLY A 1 89 ? 12.680 11.157 -3.466 1.00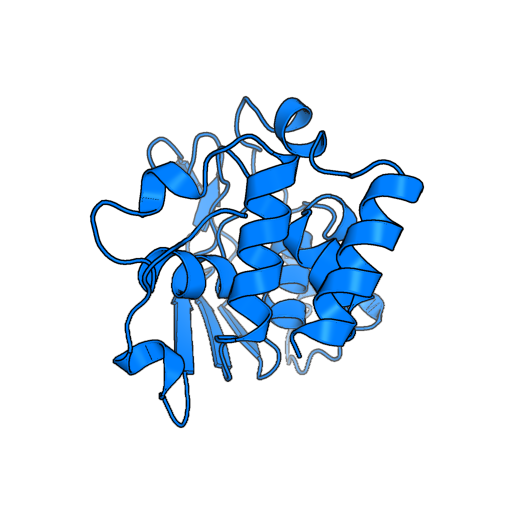 95.69 89 GLY A CA 1
ATOM 664 C C . GLY A 1 89 ? 13.040 11.604 -4.885 1.00 95.69 89 GLY A C 1
ATOM 665 O O . GLY A 1 89 ? 12.956 12.781 -5.225 1.00 95.69 89 GLY A O 1
ATOM 666 N N . GLU A 1 90 ? 13.400 10.636 -5.720 1.00 97.88 90 GLU A N 1
ATOM 667 C CA . GLU A 1 90 ? 13.756 10.820 -7.131 1.00 97.88 90 GLU A CA 1
ATOM 668 C C . GLU A 1 90 ? 12.684 10.188 -8.034 1.00 97.88 90 GLU A C 1
ATOM 670 O O . GLU A 1 90 ? 12.070 9.187 -7.648 1.00 97.88 90 GLU A O 1
ATOM 675 N N . PRO A 1 91 ? 12.406 10.756 -9.221 1.00 97.94 91 PRO A N 1
ATOM 676 C CA . PRO A 1 91 ? 11.442 10.181 -10.150 1.00 97.94 91 PRO A CA 1
ATOM 677 C C . PRO A 1 91 ? 11.919 8.817 -10.664 1.00 97.94 91 PRO A C 1
ATOM 679 O O . PRO A 1 91 ? 13.047 8.681 -11.133 1.00 97.94 91 PRO A O 1
ATOM 682 N N . LYS A 1 92 ? 11.031 7.819 -10.638 1.00 97.88 92 LYS A N 1
ATOM 683 C CA . LYS A 1 92 ? 11.303 6.464 -11.136 1.00 97.88 92 LYS A CA 1
ATOM 684 C C . LYS A 1 92 ? 10.134 5.955 -11.976 1.00 97.88 92 LYS A C 1
ATOM 686 O O . LYS A 1 92 ? 9.032 5.814 -11.441 1.00 97.88 92 LYS A O 1
ATOM 691 N N . PRO A 1 93 ? 10.331 5.659 -13.271 1.00 97.94 93 PRO A N 1
ATOM 692 C CA . PRO A 1 93 ? 9.299 5.016 -14.072 1.00 97.94 93 PRO A CA 1
ATOM 693 C C . PRO A 1 93 ? 8.980 3.617 -13.536 1.00 97.94 93 PRO A C 1
ATOM 695 O O . PRO A 1 93 ? 9.891 2.813 -13.332 1.00 97.94 93 PRO A O 1
ATOM 698 N N . LEU A 1 94 ? 7.690 3.336 -13.333 1.00 97.62 94 LEU A N 1
ATOM 699 C CA . LEU A 1 94 ? 7.179 1.964 -13.269 1.00 97.62 94 LEU A CA 1
ATOM 700 C C . LEU A 1 94 ? 6.619 1.547 -14.638 1.00 97.62 94 LEU A C 1
ATOM 702 O O . LEU A 1 94 ? 6.767 0.400 -15.039 1.00 97.62 94 LEU A O 1
ATOM 706 N N . GLY A 1 95 ? 6.032 2.496 -15.377 1.00 97.12 95 GLY A N 1
ATOM 707 C CA . GLY A 1 95 ? 5.563 2.301 -16.750 1.00 97.12 95 GLY A CA 1
ATOM 708 C C . GLY A 1 95 ? 4.202 1.615 -16.864 1.00 97.12 95 GLY A C 1
ATOM 709 O O . GLY A 1 95 ? 3.839 1.190 -17.955 1.00 97.12 95 GLY A O 1
ATOM 710 N N . LEU A 1 96 ? 3.453 1.514 -15.763 1.00 96.94 96 LEU A N 1
ATOM 711 C CA . LEU A 1 96 ? 2.143 0.868 -15.707 1.00 96.94 96 LEU A CA 1
ATOM 712 C C . LEU A 1 96 ? 1.121 1.747 -14.995 1.00 96.94 96 LEU A C 1
ATOM 714 O O . LEU A 1 96 ? 1.455 2.447 -14.043 1.00 96.94 96 LEU A O 1
ATOM 718 N N . VAL A 1 97 ? -0.138 1.641 -15.409 1.00 98.00 97 VAL A N 1
ATOM 719 C CA . VAL A 1 97 ? -1.283 2.066 -14.601 1.00 98.00 97 VAL A CA 1
ATOM 720 C C . VAL A 1 97 ? -1.952 0.810 -14.069 1.00 98.00 97 VAL A C 1
ATOM 722 O O . VAL A 1 97 ? -2.254 -0.098 -14.840 1.00 98.00 97 VAL A O 1
ATOM 725 N N . LEU A 1 98 ? -2.170 0.756 -12.758 1.00 98.31 98 LEU A N 1
ATOM 726 C CA . LEU A 1 98 ? -2.912 -0.323 -12.116 1.00 98.31 98 LEU A CA 1
ATOM 727 C C . LEU A 1 98 ? -4.265 0.205 -11.666 1.00 98.31 98 LEU A C 1
ATOM 729 O O . LEU A 1 98 ? -4.348 1.294 -11.099 1.00 98.31 98 LEU A O 1
ATOM 733 N N . ILE A 1 99 ? -5.314 -0.572 -11.907 1.00 98.44 99 ILE A N 1
ATOM 734 C CA . ILE A 1 99 ? -6.662 -0.275 -11.442 1.00 98.44 99 ILE A CA 1
ATOM 735 C C . ILE A 1 99 ? -7.289 -1.542 -10.872 1.00 98.44 99 ILE A C 1
ATOM 737 O O . ILE A 1 99 ? -7.173 -2.609 -11.470 1.00 98.44 99 ILE A O 1
ATOM 741 N N . GLY A 1 100 ? -7.949 -1.431 -9.724 1.00 98.38 100 GLY A N 1
ATOM 742 C CA . GLY A 1 100 ? -8.616 -2.575 -9.116 1.00 98.38 100 GLY A CA 1
ATOM 743 C C . GLY A 1 100 ? -9.683 -2.181 -8.107 1.00 98.38 100 GLY A C 1
ATOM 744 O O . GLY A 1 100 ? -9.612 -1.129 -7.467 1.00 98.38 100 GLY A O 1
ATOM 745 N N . SER A 1 101 ? -10.692 -3.044 -7.980 1.00 97.88 101 SER A N 1
ATOM 746 C CA . SER A 1 101 ? -11.811 -2.898 -7.040 1.00 97.88 101 SER A CA 1
ATOM 747 C C . SER A 1 101 ? -11.491 -3.394 -5.626 1.00 97.88 101 SER A C 1
ATOM 749 O O . SER A 1 101 ? -12.280 -3.185 -4.710 1.00 97.88 101 SER A O 1
ATOM 751 N N . ASN A 1 102 ? -10.337 -4.041 -5.429 1.00 98.44 102 ASN A N 1
ATOM 752 C CA . ASN A 1 102 ? -9.768 -4.305 -4.112 1.00 98.44 102 ASN A CA 1
ATOM 753 C C . ASN A 1 102 ? -8.487 -3.477 -3.946 1.00 98.44 102 ASN A C 1
ATOM 755 O O . ASN A 1 102 ? -7.469 -3.727 -4.599 1.00 98.44 102 ASN A O 1
ATOM 759 N N . ALA A 1 103 ? -8.539 -2.471 -3.072 1.00 98.56 103 ALA A N 1
ATOM 760 C CA . ALA A 1 103 ? -7.420 -1.562 -2.854 1.00 98.56 103 ALA A CA 1
ATOM 761 C C . ALA A 1 103 ? -6.188 -2.254 -2.250 1.00 98.56 103 ALA A C 1
ATOM 763 O O . ALA A 1 103 ? -5.070 -1.880 -2.594 1.00 98.56 103 ALA A O 1
ATOM 764 N N . LEU A 1 104 ? -6.370 -3.268 -1.393 1.00 98.81 104 LEU A N 1
ATOM 765 C CA . LEU A 1 104 ? -5.251 -3.998 -0.794 1.00 98.81 104 LEU A CA 1
ATOM 766 C C . LEU A 1 104 ? -4.506 -4.818 -1.844 1.00 98.81 104 LEU A C 1
ATOM 768 O O . LEU A 1 104 ? -3.283 -4.753 -1.901 1.00 98.81 104 LEU A O 1
ATOM 772 N N . GLU A 1 105 ? -5.234 -5.537 -2.693 1.00 98.81 105 GLU A N 1
ATOM 773 C CA . GLU A 1 105 ? -4.644 -6.332 -3.777 1.00 98.81 105 GLU A CA 1
ATOM 774 C C . GLU A 1 105 ? -3.926 -5.433 -4.790 1.00 98.81 105 GLU A C 1
ATOM 776 O O . GLU A 1 105 ? -2.788 -5.702 -5.175 1.00 98.81 105 GLU A O 1
ATOM 781 N N . THR A 1 106 ? -4.550 -4.309 -5.157 1.00 98.75 106 THR A N 1
ATOM 782 C CA . THR A 1 106 ? -3.966 -3.325 -6.083 1.00 98.75 106 THR A CA 1
ATOM 783 C C . THR A 1 106 ? -2.681 -2.714 -5.510 1.00 98.75 106 THR A C 1
ATOM 785 O O . THR A 1 106 ? -1.658 -2.622 -6.201 1.00 98.75 106 THR A O 1
ATOM 788 N N . ASP A 1 107 ? -2.702 -2.337 -4.229 1.00 98.88 107 ASP A N 1
ATOM 789 C CA . ASP A 1 107 ? -1.541 -1.797 -3.526 1.00 98.88 107 ASP A CA 1
ATOM 790 C C . ASP A 1 107 ? -0.429 -2.856 -3.362 1.00 98.88 107 ASP A C 1
ATOM 792 O O . ASP A 1 107 ? 0.746 -2.564 -3.599 1.00 98.88 107 ASP A O 1
ATOM 796 N N . ALA A 1 108 ? -0.772 -4.098 -3.010 1.00 98.81 108 ALA A N 1
ATOM 797 C CA . ALA A 1 108 ? 0.184 -5.189 -2.831 1.00 98.81 108 ALA A CA 1
ATOM 798 C C . ALA A 1 108 ? 0.871 -5.579 -4.145 1.00 98.81 108 ALA A C 1
ATOM 800 O O . ALA A 1 108 ? 2.100 -5.697 -4.191 1.00 98.81 108 ALA A O 1
ATOM 801 N N . LEU A 1 109 ? 0.104 -5.707 -5.231 1.00 98.50 109 LEU A N 1
ATOM 802 C CA . LEU A 1 109 ? 0.635 -5.979 -6.564 1.00 98.50 109 LEU A CA 1
ATOM 803 C C . LEU A 1 109 ? 1.592 -4.870 -7.014 1.00 98.50 109 LEU A C 1
ATOM 805 O O . LEU A 1 109 ? 2.686 -5.144 -7.512 1.00 98.50 109 LEU A O 1
ATOM 809 N N . THR A 1 110 ? 1.222 -3.612 -6.766 1.00 98.75 110 THR A N 1
ATOM 810 C CA . THR A 1 110 ? 2.071 -2.462 -7.087 1.00 98.75 110 THR A CA 1
ATOM 811 C C . THR A 1 110 ? 3.356 -2.456 -6.266 1.00 98.75 110 THR A C 1
ATOM 813 O O . THR A 1 110 ? 4.433 -2.249 -6.819 1.00 98.75 110 THR A O 1
ATOM 816 N N . ALA A 1 111 ? 3.286 -2.725 -4.960 1.00 98.75 111 ALA A N 1
ATOM 817 C CA . ALA A 1 111 ? 4.481 -2.816 -4.126 1.00 98.75 111 ALA A CA 1
ATOM 818 C C . ALA A 1 111 ? 5.434 -3.920 -4.611 1.00 98.75 111 ALA A C 1
ATOM 820 O O . ALA A 1 111 ? 6.649 -3.710 -4.660 1.00 98.75 111 ALA A O 1
ATOM 821 N N . TRP A 1 112 ? 4.891 -5.063 -5.037 1.00 98.75 112 TRP A N 1
ATOM 822 C CA . TRP A 1 112 ? 5.681 -6.140 -5.628 1.00 98.75 112 TRP A CA 1
ATOM 823 C C . TRP A 1 112 ? 6.340 -5.745 -6.952 1.00 98.75 112 TRP A C 1
ATOM 825 O O . TRP A 1 112 ? 7.526 -6.034 -7.155 1.00 98.75 112 TRP A O 1
ATOM 835 N N . LEU A 1 113 ? 5.605 -5.040 -7.817 1.00 98.75 113 LEU A N 1
ATOM 836 C CA . LEU A 1 113 ? 6.111 -4.480 -9.071 1.00 98.75 113 LEU A CA 1
ATOM 837 C C . LEU A 1 113 ? 7.207 -3.428 -8.846 1.00 98.75 113 LEU A C 1
ATOM 839 O O . LEU A 1 113 ? 8.154 -3.352 -9.624 1.00 98.75 113 LEU A O 1
ATOM 843 N N . MET A 1 114 ? 7.132 -2.668 -7.752 1.00 98.69 114 MET A N 1
ATOM 844 C CA . MET A 1 114 ? 8.198 -1.762 -7.310 1.00 98.69 114 MET A CA 1
ATOM 845 C C . MET A 1 114 ? 9.423 -2.501 -6.737 1.00 98.69 114 MET A C 1
ATOM 847 O O . MET A 1 114 ? 10.450 -1.875 -6.474 1.00 98.69 114 MET A O 1
ATOM 851 N N . GLY A 1 115 ? 9.333 -3.817 -6.526 1.00 98.50 115 GLY A N 1
ATOM 852 C CA . GLY A 1 115 ? 10.423 -4.650 -6.020 1.00 98.50 115 GLY A CA 1
ATOM 853 C C . GLY A 1 115 ? 10.405 -4.885 -4.509 1.00 98.50 115 GLY A C 1
ATOM 854 O O . GLY A 1 115 ? 11.329 -5.514 -3.998 1.00 98.50 115 GLY A O 1
ATOM 855 N N . PHE A 1 116 ? 9.368 -4.437 -3.798 1.00 98.69 116 PHE A N 1
ATOM 856 C CA . PHE A 1 116 ? 9.192 -4.693 -2.367 1.00 98.69 116 PHE A CA 1
ATOM 857 C C . PHE A 1 116 ? 8.430 -5.999 -2.129 1.00 98.69 116 PHE A C 1
ATOM 859 O O . PHE A 1 116 ? 7.632 -6.430 -2.957 1.00 98.69 116 PHE A O 1
ATOM 866 N N . ASN A 1 117 ? 8.659 -6.649 -0.991 1.00 98.38 117 ASN A N 1
ATOM 867 C CA . ASN A 1 117 ? 7.827 -7.771 -0.570 1.00 98.38 117 ASN A CA 1
ATOM 868 C C . ASN A 1 117 ? 6.559 -7.221 0.110 1.00 98.38 117 ASN A C 1
ATOM 870 O O . ASN A 1 117 ? 6.690 -6.520 1.114 1.00 98.38 117 ASN A O 1
ATOM 874 N N . PRO A 1 118 ? 5.339 -7.538 -0.361 1.00 98.62 118 PRO A N 1
ATOM 875 C CA . PRO A 1 118 ? 4.113 -7.072 0.292 1.00 98.62 118 PRO A CA 1
ATOM 876 C C . PRO A 1 118 ? 4.005 -7.472 1.772 1.00 98.62 118 PRO A C 1
ATOM 878 O O . PRO A 1 118 ? 3.443 -6.726 2.568 1.00 98.62 118 PRO A O 1
ATOM 881 N N . ASN A 1 119 ? 4.614 -8.598 2.168 1.00 98.06 119 ASN A N 1
ATOM 882 C CA . ASN A 1 119 ? 4.661 -9.045 3.565 1.00 98.06 119 ASN A CA 1
ATOM 883 C C . ASN A 1 119 ? 5.563 -8.194 4.468 1.00 98.06 119 ASN A C 1
ATOM 885 O O . ASN A 1 119 ? 5.469 -8.324 5.687 1.00 98.06 119 ASN A O 1
ATOM 889 N N . ASP A 1 120 ? 6.421 -7.345 3.897 1.00 97.81 120 ASP A N 1
ATOM 890 C CA . ASP A 1 120 ? 7.282 -6.417 4.636 1.00 97.81 120 ASP A CA 1
ATOM 891 C C . ASP A 1 120 ? 6.572 -5.082 4.925 1.00 97.81 120 ASP A C 1
ATOM 893 O O . ASP A 1 120 ? 7.114 -4.223 5.623 1.00 97.81 120 ASP A O 1
ATOM 897 N N . ILE A 1 121 ? 5.343 -4.905 4.429 1.00 98.62 121 ILE A N 1
ATOM 898 C CA . ILE A 1 121 ? 4.532 -3.698 4.598 1.00 98.62 121 ILE A CA 1
ATOM 899 C C . ILE A 1 121 ? 3.472 -3.979 5.662 1.00 98.62 121 ILE A C 1
ATOM 901 O O . ILE A 1 121 ? 2.499 -4.693 5.426 1.00 98.62 121 ILE A O 1
ATOM 905 N N . GLY A 1 122 ? 3.656 -3.414 6.855 1.00 98.12 122 GLY A N 1
ATOM 906 C CA . GLY A 1 122 ? 2.898 -3.837 8.033 1.00 98.12 122 GLY A CA 1
ATOM 907 C C . GLY A 1 122 ? 1.386 -3.702 7.910 1.00 98.12 122 GLY A C 1
ATOM 908 O O . GLY A 1 122 ? 0.658 -4.632 8.242 1.00 98.12 122 GLY A O 1
ATOM 909 N N . TYR A 1 123 ? 0.894 -2.577 7.393 1.00 98.25 123 TYR A N 1
ATOM 910 C CA . TYR A 1 123 ? -0.549 -2.406 7.227 1.00 98.25 123 TYR A CA 1
ATOM 911 C C . TYR A 1 123 ? -1.144 -3.311 6.134 1.00 98.25 123 TYR A C 1
ATOM 913 O O . TYR A 1 123 ? -2.304 -3.688 6.262 1.00 98.25 123 TYR A O 1
ATOM 921 N N . PHE A 1 124 ? -0.371 -3.737 5.123 1.00 98.75 124 PHE A N 1
ATOM 922 C CA . PHE A 1 124 ? -0.830 -4.758 4.170 1.00 98.75 124 PHE A CA 1
ATOM 923 C C . PHE A 1 124 ? -0.961 -6.115 4.844 1.00 98.75 124 PHE A C 1
ATOM 925 O O . PHE A 1 124 ? -1.989 -6.771 4.708 1.00 98.75 124 PHE A O 1
ATOM 932 N N . TYR A 1 125 ? 0.062 -6.506 5.605 1.00 98.31 125 TYR A N 1
ATOM 933 C CA . TYR A 1 125 ? 0.065 -7.758 6.349 1.00 98.31 125 TYR A CA 1
ATOM 934 C C . TYR A 1 125 ? -1.148 -7.859 7.284 1.00 98.31 125 TYR A C 1
ATOM 936 O O . TYR A 1 125 ? -1.868 -8.854 7.244 1.00 98.31 125 TYR A O 1
ATOM 944 N N . TYR A 1 126 ? -1.420 -6.820 8.080 1.00 97.69 126 TYR A N 1
ATOM 945 C CA . TYR A 1 126 ? -2.567 -6.827 8.990 1.00 97.69 126 TYR A CA 1
ATOM 946 C C . TYR A 1 126 ? -3.902 -6.877 8.243 1.00 97.69 126 TYR A C 1
ATOM 948 O O . TYR A 1 126 ? -4.751 -7.697 8.573 1.00 97.69 126 TYR A O 1
ATOM 956 N N . LEU A 1 127 ? -4.083 -6.063 7.199 1.00 98.06 127 LEU A N 1
ATOM 957 C CA . LEU A 1 127 ? -5.318 -6.076 6.411 1.00 98.06 127 LEU A CA 1
ATOM 958 C C . LEU A 1 127 ? -5.562 -7.430 5.730 1.00 98.06 127 LEU A C 1
ATOM 960 O O . LEU A 1 127 ? -6.690 -7.918 5.735 1.00 98.06 127 LEU A O 1
ATOM 964 N N . HIS A 1 128 ? -4.512 -8.065 5.206 1.00 98.25 128 HIS A N 1
ATOM 965 C CA . HIS A 1 128 ? -4.588 -9.414 4.647 1.00 98.25 128 HIS A CA 1
ATOM 966 C C . HIS A 1 128 ? -5.030 -10.432 5.700 1.00 98.25 128 HIS A C 1
ATOM 968 O O . HIS A 1 128 ? -5.986 -11.177 5.492 1.00 98.25 128 HIS A O 1
ATOM 974 N N . ARG A 1 129 ? -4.370 -10.417 6.865 1.00 95.81 129 ARG A N 1
ATOM 975 C CA . ARG A 1 129 ? -4.697 -11.272 8.015 1.00 95.81 129 ARG A CA 1
ATOM 976 C C . ARG A 1 129 ? -6.139 -11.092 8.488 1.00 95.81 129 ARG A C 1
ATOM 978 O O . ARG A 1 129 ? -6.746 -12.059 8.934 1.00 95.81 129 ARG A O 1
ATOM 985 N N . TRP A 1 130 ? -6.685 -9.884 8.373 1.00 95.75 130 TRP A N 1
ATOM 986 C CA . TRP A 1 130 ? -8.067 -9.562 8.738 1.00 95.75 130 TRP A CA 1
ATOM 987 C C . TRP A 1 130 ? -9.075 -9.783 7.598 1.00 95.75 130 TRP A C 1
ATOM 989 O O . TRP A 1 130 ? -10.240 -9.425 7.747 1.00 95.75 130 TRP A O 1
ATOM 999 N N . GLY A 1 131 ? -8.654 -10.360 6.467 1.00 96.62 131 GLY A N 1
ATOM 1000 C CA . GLY A 1 131 ? -9.550 -10.772 5.385 1.00 96.62 131 GLY A CA 1
ATOM 1001 C C . GLY A 1 131 ? -9.936 -9.677 4.387 1.00 96.62 131 GLY A C 1
ATOM 1002 O O . GLY A 1 131 ? -10.911 -9.848 3.662 1.00 96.62 131 GLY A O 1
ATOM 1003 N N . TYR A 1 132 ? -9.195 -8.566 4.312 1.00 97.81 132 TYR A N 1
ATOM 1004 C CA . TYR A 1 132 ? -9.510 -7.458 3.392 1.00 97.81 132 TYR A CA 1
ATOM 1005 C C . TYR A 1 132 ? -8.982 -7.653 1.958 1.00 97.81 132 TYR A C 1
ATOM 1007 O O . TYR A 1 132 ? -9.263 -6.832 1.086 1.00 97.81 132 TYR A O 1
ATOM 1015 N N . GLY A 1 133 ? -8.225 -8.716 1.687 1.00 97.75 133 GLY A N 1
ATOM 1016 C CA . GLY A 1 133 ? -7.712 -9.028 0.349 1.00 97.75 133 GLY A CA 1
ATOM 1017 C C . GLY A 1 133 ? -6.445 -9.875 0.379 1.00 97.75 133 GLY A C 1
ATOM 1018 O O . GLY A 1 133 ? -5.869 -10.123 1.440 1.00 97.75 133 GLY A O 1
ATOM 1019 N N . GLU A 1 134 ? -6.005 -10.322 -0.790 1.00 98.38 134 GLU A N 1
ATOM 1020 C CA . GLU A 1 134 ? -4.761 -11.074 -0.964 1.00 98.38 134 GLU A CA 1
ATOM 1021 C C . GLU A 1 134 ? -3.552 -10.143 -1.175 1.00 98.38 134 GLU A C 1
ATOM 1023 O O . GLU A 1 134 ? -3.659 -9.072 -1.766 1.00 98.38 134 GLU A O 1
ATOM 1028 N N . ILE A 1 135 ? -2.377 -10.542 -0.679 1.00 98.62 135 ILE A N 1
ATOM 1029 C CA . ILE A 1 135 ? -1.125 -9.775 -0.840 1.00 98.62 135 ILE A CA 1
ATOM 1030 C C . ILE A 1 135 ? -0.025 -10.572 -1.546 1.00 98.62 135 ILE A C 1
ATOM 1032 O O . ILE A 1 135 ? 1.042 -10.037 -1.840 1.00 98.62 135 ILE A O 1
ATOM 1036 N N . THR A 1 136 ? -0.272 -11.852 -1.820 1.00 98.12 136 THR A N 1
ATOM 1037 C CA . THR A 1 136 ? 0.585 -12.736 -2.608 1.00 98.12 136 THR A CA 1
ATOM 1038 C C . THR A 1 136 ? 0.309 -12.498 -4.096 1.00 98.12 136 THR A C 1
ATOM 1040 O O . THR A 1 136 ? -0.761 -12.879 -4.567 1.00 98.12 136 THR A O 1
ATOM 1043 N N . PRO A 1 137 ? 1.252 -11.933 -4.873 1.00 95.06 137 PRO A N 1
ATOM 1044 C CA . PRO A 1 137 ? 1.000 -11.513 -6.257 1.00 95.06 137 PRO A CA 1
ATOM 1045 C C . PRO A 1 137 ? 0.456 -12.615 -7.168 1.00 95.06 137 PRO A C 1
ATOM 1047 O O . PRO A 1 137 ? -0.429 -12.358 -7.972 1.00 95.06 137 PRO A O 1
ATOM 1050 N N . ASP A 1 138 ? 0.942 -13.851 -7.021 1.00 95.88 138 ASP A N 1
ATOM 1051 C CA . ASP A 1 138 ? 0.510 -14.979 -7.857 1.00 95.88 138 ASP A CA 1
ATOM 1052 C C . ASP A 1 138 ? -0.908 -15.484 -7.541 1.00 95.88 138 ASP A C 1
ATOM 1054 O O . ASP A 1 138 ? -1.449 -16.296 -8.286 1.00 95.88 138 ASP A O 1
ATOM 1058 N N . LYS A 1 139 ? -1.513 -15.019 -6.444 1.00 97.75 139 LYS A N 1
ATOM 1059 C CA . LYS A 1 139 ? -2.898 -15.328 -6.068 1.00 97.75 139 LYS A CA 1
ATOM 1060 C C . LYS A 1 139 ? -3.874 -14.195 -6.403 1.00 97.75 139 LYS A C 1
ATOM 1062 O O . LYS A 1 139 ? -5.079 -14.382 -6.266 1.00 97.75 139 LYS A O 1
ATOM 1067 N N . ILE A 1 140 ? -3.368 -13.038 -6.830 1.00 97.94 140 ILE A N 1
ATOM 1068 C CA . ILE A 1 140 ? -4.188 -11.906 -7.262 1.00 97.94 140 ILE A CA 1
ATOM 1069 C C . ILE A 1 140 ? -4.540 -12.114 -8.736 1.00 97.94 140 ILE A C 1
ATOM 1071 O O . ILE A 1 140 ? -3.663 -12.346 -9.569 1.00 97.94 140 ILE A O 1
ATOM 1075 N N . ILE A 1 141 ? -5.829 -12.031 -9.063 1.00 97.38 141 ILE A N 1
ATOM 1076 C CA . ILE A 1 141 ? -6.303 -12.148 -10.444 1.00 97.38 141 ILE A CA 1
ATOM 1077 C C . ILE A 1 141 ? -6.035 -10.823 -11.157 1.00 97.38 141 ILE A C 1
ATOM 1079 O O . ILE A 1 141 ? -6.520 -9.775 -10.738 1.00 97.38 141 ILE A O 1
ATOM 1083 N N . VAL A 1 142 ? -5.269 -10.881 -12.244 1.00 97.69 142 VAL A N 1
ATOM 1084 C CA . VAL A 1 142 ? -4.923 -9.715 -13.061 1.00 97.69 142 VAL A CA 1
ATOM 1085 C C . VAL A 1 142 ? -5.423 -9.952 -14.478 1.00 97.69 142 VAL A C 1
ATOM 1087 O O . VAL A 1 142 ? -4.933 -10.850 -15.161 1.00 97.69 142 VAL A O 1
ATOM 1090 N N . ASP A 1 143 ? -6.380 -9.136 -14.913 1.00 97.12 143 ASP A N 1
ATOM 1091 C CA . ASP A 1 143 ? -6.786 -9.058 -16.315 1.00 97.12 143 ASP A CA 1
ATOM 1092 C C . ASP A 1 143 ? -5.877 -8.060 -17.041 1.00 97.12 143 ASP A C 1
ATOM 1094 O O . ASP A 1 143 ? -5.823 -6.875 -16.702 1.00 97.12 143 ASP A O 1
ATOM 1098 N N . SER A 1 144 ? -5.083 -8.554 -17.988 1.00 95.44 144 SER A N 1
ATOM 1099 C CA . SER A 1 144 ? -4.108 -7.746 -18.709 1.00 95.44 144 SER A CA 1
ATOM 1100 C C . SER A 1 144 ? -3.825 -8.328 -20.087 1.00 95.44 144 SER A C 1
ATOM 1102 O O . SER A 1 144 ? -3.646 -9.533 -20.243 1.00 95.44 144 SER A O 1
ATOM 1104 N N . SER A 1 145 ? -3.715 -7.450 -21.082 1.00 95.31 145 SER A N 1
ATOM 1105 C CA . SER A 1 145 ? -3.278 -7.794 -22.439 1.00 95.31 145 SER A CA 1
ATOM 1106 C C . SER A 1 145 ? -1.754 -7.797 -22.606 1.00 95.31 145 SER A C 1
ATOM 1108 O O . SER A 1 145 ? -1.262 -8.092 -23.695 1.00 95.31 145 SER A O 1
ATOM 1110 N N . ILE A 1 146 ? -1.002 -7.454 -21.555 1.00 95.62 146 ILE A N 1
ATOM 1111 C CA . ILE A 1 146 ? 0.461 -7.362 -21.569 1.00 95.62 146 ILE A CA 1
ATOM 1112 C C . ILE A 1 146 ? 1.084 -8.322 -20.552 1.00 95.62 146 ILE A C 1
ATOM 1114 O O . ILE A 1 146 ? 0.460 -8.690 -19.554 1.00 95.62 146 ILE A O 1
ATOM 1118 N N . ASP A 1 147 ? 2.356 -8.675 -20.760 1.00 96.12 147 ASP A N 1
ATOM 1119 C CA . ASP A 1 147 ? 3.159 -9.349 -19.734 1.00 96.12 147 ASP A CA 1
ATOM 1120 C C . ASP A 1 147 ? 3.546 -8.351 -18.635 1.00 96.12 147 ASP A C 1
ATOM 1122 O O . ASP A 1 147 ? 4.654 -7.813 -18.584 1.00 96.12 147 ASP A O 1
ATOM 1126 N N . TRP A 1 148 ? 2.597 -8.074 -17.748 1.00 95.94 148 TRP A N 1
ATOM 1127 C CA . TRP A 1 148 ? 2.756 -7.112 -16.665 1.00 95.94 148 TRP A CA 1
ATOM 1128 C C . TRP A 1 148 ? 3.874 -7.496 -15.683 1.00 95.94 148 TRP A C 1
ATOM 1130 O O . TRP A 1 148 ? 4.467 -6.612 -15.064 1.00 95.94 148 TRP A O 1
ATOM 1140 N N . LYS A 1 149 ? 4.221 -8.786 -15.549 1.00 96.75 149 LYS A N 1
ATOM 1141 C CA . LYS A 1 149 ? 5.300 -9.227 -14.648 1.00 96.75 149 LYS A CA 1
ATOM 1142 C C . LYS A 1 149 ? 6.669 -8.740 -15.129 1.00 96.75 149 LYS A C 1
ATOM 1144 O O . LYS A 1 149 ? 7.531 -8.466 -14.292 1.00 96.75 149 LYS A O 1
ATOM 1149 N N . SER A 1 150 ? 6.853 -8.567 -16.441 1.00 97.25 150 SER A N 1
ATOM 1150 C CA . SER A 1 150 ? 8.093 -8.036 -17.033 1.00 97.25 150 SER A CA 1
ATOM 1151 C C . SER A 1 150 ? 8.413 -6.589 -16.625 1.00 97.25 150 SER A C 1
ATOM 1153 O O . SER A 1 150 ? 9.573 -6.183 -16.656 1.00 97.25 150 SER A O 1
ATOM 1155 N N . TYR A 1 151 ? 7.414 -5.827 -16.168 1.00 97.44 151 TYR A N 1
ATOM 1156 C CA . TYR A 1 151 ? 7.578 -4.447 -15.696 1.00 97.44 151 TYR A CA 1
ATOM 1157 C C . TYR A 1 151 ? 8.069 -4.357 -14.252 1.00 97.44 151 TYR A C 1
ATOM 1159 O O . TYR A 1 151 ? 8.343 -3.260 -13.754 1.00 97.44 151 TYR A O 1
ATOM 1167 N N . ARG A 1 152 ? 8.185 -5.493 -13.552 1.00 98.00 152 ARG A N 1
ATOM 1168 C CA . ARG A 1 152 ? 8.734 -5.504 -12.203 1.00 98.00 152 ARG A CA 1
ATOM 1169 C C . ARG A 1 152 ? 10.139 -4.915 -12.222 1.00 98.00 152 ARG A C 1
ATOM 1171 O O . ARG A 1 152 ? 11.042 -5.408 -12.891 1.00 98.00 152 ARG A O 1
ATOM 1178 N N . THR A 1 153 ? 10.336 -3.886 -11.417 1.00 97.81 153 THR A N 1
ATOM 1179 C CA . THR A 1 153 ? 11.609 -3.188 -11.279 1.00 97.81 153 THR A CA 1
ATOM 1180 C C . THR A 1 153 ? 12.002 -3.103 -9.809 1.00 97.81 153 THR A C 1
ATOM 1182 O O . THR A 1 153 ? 11.321 -3.632 -8.933 1.00 97.81 153 THR A O 1
ATOM 1185 N N . ARG A 1 154 ? 13.149 -2.488 -9.525 1.00 97.75 154 ARG A N 1
ATOM 1186 C CA . ARG A 1 154 ? 13.627 -2.263 -8.160 1.00 97.75 154 ARG A CA 1
ATOM 1187 C C . ARG A 1 154 ? 13.684 -0.774 -7.897 1.00 97.75 154 ARG A C 1
ATOM 1189 O O . ARG A 1 154 ? 14.566 -0.089 -8.412 1.00 97.75 154 ARG A O 1
ATOM 1196 N N . PHE A 1 155 ? 12.742 -0.301 -7.097 1.00 98.56 155 PHE A N 1
ATOM 1197 C CA . PHE A 1 155 ? 12.781 1.036 -6.534 1.00 98.56 155 PHE A CA 1
ATOM 1198 C C . PHE A 1 155 ? 13.849 1.074 -5.439 1.00 98.56 155 PHE A C 1
ATOM 1200 O O . PHE A 1 155 ? 13.920 0.184 -4.587 1.00 98.56 155 PHE A O 1
ATOM 1207 N N . LYS A 1 156 ? 14.669 2.125 -5.424 1.00 98.56 156 LYS A N 1
ATOM 1208 C CA . LYS A 1 156 ? 15.579 2.415 -4.313 1.00 98.56 156 LYS A CA 1
ATOM 1209 C C . LYS A 1 156 ? 14.753 2.637 -3.038 1.00 98.56 156 LYS A C 1
ATOM 1211 O O . LYS A 1 156 ? 13.917 3.539 -3.026 1.00 98.56 156 LYS A O 1
ATOM 1216 N N . PRO A 1 157 ? 14.960 1.873 -1.955 1.00 98.19 157 PRO A N 1
ATOM 1217 C CA . PRO A 1 157 ? 14.236 2.096 -0.709 1.00 98.19 157 PRO A CA 1
ATOM 1218 C C . PRO A 1 157 ? 14.604 3.438 -0.056 1.00 98.19 157 PRO A C 1
ATOM 1220 O O . PRO A 1 157 ? 15.677 3.997 -0.295 1.00 98.19 157 PRO A O 1
ATOM 1223 N N . HIS A 1 158 ? 13.742 3.929 0.838 1.00 98.31 158 HIS A N 1
ATOM 1224 C CA . HIS A 1 158 ? 14.099 5.025 1.743 1.00 98.31 158 HIS A CA 1
ATOM 1225 C C . HIS A 1 158 ? 15.285 4.621 2.632 1.00 98.31 158 HIS A C 1
ATOM 1227 O O . HIS A 1 158 ? 15.382 3.465 3.047 1.00 98.31 158 HIS A O 1
ATOM 1233 N N . ARG A 1 159 ? 16.150 5.570 3.021 1.00 97.38 159 ARG A N 1
ATOM 1234 C CA . ARG A 1 159 ? 17.330 5.300 3.879 1.00 97.38 159 ARG A CA 1
ATOM 1235 C C . ARG A 1 159 ? 17.016 4.611 5.217 1.00 97.38 159 ARG A C 1
ATOM 1237 O O . ARG A 1 159 ? 17.892 4.017 5.827 1.00 97.38 159 ARG A O 1
ATOM 1244 N N . LEU A 1 160 ? 15.766 4.708 5.673 1.00 96.94 160 LEU A N 1
ATOM 1245 C CA . LEU A 1 160 ? 15.263 4.102 6.914 1.00 96.94 160 LEU A CA 1
ATOM 1246 C C . LEU A 1 160 ? 14.580 2.745 6.694 1.00 96.94 160 LEU A C 1
ATOM 1248 O O . LEU A 1 160 ? 13.919 2.257 7.598 1.00 96.94 160 LEU A O 1
ATOM 1252 N N . TYR A 1 161 ? 14.671 2.142 5.508 1.00 97.75 161 TYR A N 1
ATOM 1253 C CA . TYR A 1 161 ? 13.908 0.937 5.166 1.00 97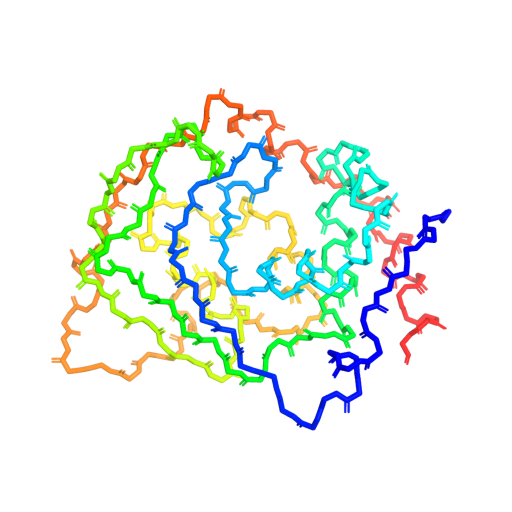.75 161 TYR A CA 1
ATOM 1254 C C . TYR A 1 161 ? 14.069 -0.205 6.173 1.00 97.75 161 TYR A C 1
ATOM 1256 O O . TYR A 1 161 ? 13.068 -0.735 6.637 1.00 97.75 161 TYR A O 1
ATOM 1264 N N . LEU A 1 162 ? 15.297 -0.518 6.598 1.00 97.81 162 LEU A N 1
ATOM 1265 C CA . LEU A 1 162 ? 15.538 -1.577 7.589 1.00 97.81 162 LEU A CA 1
ATOM 1266 C C . LEU A 1 162 ? 14.891 -1.281 8.951 1.00 97.81 162 LEU A C 1
ATOM 1268 O O . LEU A 1 162 ? 14.420 -2.193 9.624 1.00 97.81 162 LEU A O 1
ATOM 1272 N N . GLU A 1 163 ? 14.826 -0.009 9.346 1.00 97.56 163 GLU A N 1
ATOM 1273 C CA . GLU A 1 163 ? 14.131 0.405 10.566 1.00 97.56 163 GLU A CA 1
ATOM 1274 C C . GLU A 1 163 ? 12.616 0.253 10.418 1.00 97.56 163 GLU A C 1
ATOM 1276 O O . GLU A 1 163 ? 11.947 -0.206 11.341 1.00 97.56 163 GLU A O 1
ATOM 1281 N N . GLN A 1 164 ? 12.083 0.560 9.234 1.00 97.06 164 GLN A N 1
ATOM 1282 C CA . GLN A 1 164 ? 10.658 0.436 8.942 1.00 97.06 164 GLN A CA 1
ATOM 1283 C C . GLN A 1 164 ? 10.162 -1.004 9.074 1.00 97.06 164 GLN A C 1
ATOM 1285 O O . GLN A 1 164 ? 9.028 -1.189 9.501 1.00 97.06 164 GLN A O 1
ATOM 1290 N N . LEU A 1 165 ? 11.005 -2.011 8.806 1.00 97.19 165 LEU A N 1
ATOM 1291 C CA . LEU A 1 165 ? 10.670 -3.436 8.967 1.00 97.19 165 LEU A CA 1
ATOM 1292 C C . LEU A 1 165 ? 10.394 -3.843 10.427 1.00 97.19 165 LEU A C 1
ATOM 1294 O O . LEU A 1 165 ? 9.818 -4.901 10.678 1.00 97.19 165 LEU A O 1
ATOM 1298 N N . LYS A 1 166 ? 10.722 -2.993 11.409 1.00 96.69 166 LYS A N 1
ATOM 1299 C CA . LYS A 1 166 ? 10.460 -3.215 12.843 1.00 96.69 166 LYS A CA 1
ATOM 1300 C C . LYS A 1 166 ? 9.013 -2.878 13.245 1.00 96.69 166 LYS A C 1
ATOM 1302 O O . LYS A 1 166 ? 8.755 -2.413 14.355 1.00 96.69 166 LYS A O 1
ATOM 1307 N N . TRP A 1 167 ? 8.054 -3.082 12.341 1.00 95.88 167 TRP A N 1
ATOM 1308 C CA . TRP A 1 167 ? 6.625 -2.847 12.577 1.00 95.88 167 TRP A CA 1
ATOM 1309 C C . TRP A 1 167 ? 5.896 -4.060 13.164 1.00 95.88 167 TRP A C 1
ATOM 1311 O O . TRP A 1 167 ? 4.801 -3.903 13.711 1.00 95.88 167 TRP A O 1
ATOM 1321 N N . ARG A 1 168 ? 6.460 -5.267 13.020 1.00 95.00 168 ARG A N 1
ATOM 1322 C CA . ARG A 1 168 ? 5.779 -6.505 13.408 1.00 95.00 168 ARG A CA 1
ATOM 1323 C C . ARG A 1 168 ? 5.655 -6.589 14.928 1.00 95.00 168 ARG A C 1
ATOM 1325 O O . ARG A 1 168 ? 6.618 -6.364 15.665 1.00 95.00 168 ARG A O 1
ATOM 1332 N N . LEU A 1 169 ? 4.441 -6.860 15.389 1.00 93.50 169 LEU A N 1
ATOM 1333 C CA . LEU A 1 169 ? 4.148 -7.097 16.796 1.00 93.50 169 LEU A CA 1
ATOM 1334 C C . LEU A 1 169 ? 4.681 -8.459 17.250 1.00 93.50 169 LEU A C 1
ATOM 1336 O O . LEU A 1 169 ? 4.870 -9.368 16.442 1.00 93.50 169 LEU A O 1
ATOM 1340 N N . ALA A 1 170 ? 4.898 -8.616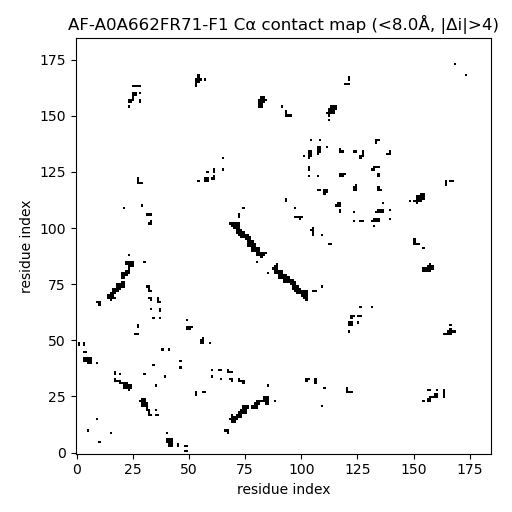 18.557 1.00 94.06 170 ALA A N 1
ATOM 1341 C CA . ALA A 1 170 ? 5.061 -9.952 19.116 1.00 94.06 170 ALA A CA 1
ATOM 1342 C C . ALA A 1 170 ? 3.726 -10.727 19.008 1.00 94.06 170 ALA A C 1
ATOM 1344 O O . ALA A 1 170 ? 2.664 -10.111 19.134 1.00 94.06 170 ALA A O 1
ATOM 1345 N N . PRO A 1 171 ? 3.733 -12.066 18.857 1.00 92.44 171 PRO A N 1
ATOM 1346 C CA . PRO A 1 171 ? 2.504 -12.848 18.661 1.00 92.44 171 PRO A CA 1
ATOM 1347 C C . PRO A 1 171 ? 1.429 -12.651 19.745 1.00 92.44 171 PRO A C 1
ATOM 1349 O O . PRO A 1 171 ? 0.231 -12.747 19.490 1.00 92.44 171 PRO A O 1
ATOM 1352 N N . GLU A 1 172 ? 1.832 -12.383 20.987 1.00 93.12 172 GLU A N 1
ATOM 1353 C CA . GLU A 1 172 ? 0.900 -12.077 22.078 1.00 93.12 172 GLU A CA 1
ATOM 1354 C C . GLU A 1 172 ? 0.273 -10.686 21.967 1.00 93.12 172 GLU A C 1
ATOM 1356 O O . GLU A 1 172 ? -0.902 -10.523 22.295 1.00 93.12 172 GLU A O 1
ATOM 1361 N N . GLU A 1 173 ? 1.039 -9.694 21.508 1.00 92.31 173 GLU A N 1
ATOM 1362 C CA . GLU A 1 173 ? 0.543 -8.341 21.249 1.00 92.31 173 GLU A CA 1
ATOM 1363 C C . GLU A 1 173 ? -0.455 -8.365 20.084 1.00 92.31 173 GLU A C 1
ATOM 1365 O O . GLU A 1 173 ? -1.537 -7.793 20.191 1.00 92.31 173 GLU A O 1
ATOM 1370 N N . GLU A 1 174 ? -0.132 -9.087 19.007 1.00 91.75 174 GLU A N 1
ATOM 1371 C CA . GLU A 1 174 ? -0.991 -9.219 17.822 1.00 91.75 174 GLU A CA 1
ATOM 1372 C C . GLU A 1 174 ? -2.342 -9.859 18.171 1.00 91.75 174 GLU A C 1
ATOM 1374 O O . GLU A 1 174 ? -3.388 -9.286 17.876 1.00 91.75 174 GLU A O 1
ATOM 1379 N N . ARG A 1 175 ? -2.343 -10.964 18.933 1.00 90.62 175 ARG A N 1
ATOM 1380 C CA . ARG A 1 175 ? -3.585 -11.607 19.406 1.00 90.62 175 ARG A CA 1
ATOM 1381 C C . ARG A 1 175 ? -4.454 -10.690 20.267 1.00 90.62 175 ARG A C 1
ATOM 1383 O O . ARG A 1 175 ? -5.678 -10.810 20.256 1.00 90.62 175 ARG A O 1
ATOM 1390 N N . LYS A 1 176 ? -3.849 -9.791 21.052 1.00 90.38 176 LYS A N 1
ATOM 1391 C CA . LYS A 1 176 ? -4.606 -8.798 21.835 1.00 90.38 176 LYS A CA 1
ATOM 1392 C C . LYS A 1 176 ? -5.289 -7.784 20.919 1.00 90.38 176 LYS A C 1
ATOM 1394 O O . LYS A 1 176 ? -6.445 -7.455 21.171 1.00 90.38 176 LYS A O 1
ATOM 1399 N N . VAL A 1 177 ? -4.602 -7.334 19.868 1.00 88.62 177 VAL A N 1
ATOM 1400 C CA . VAL A 1 177 ? -5.159 -6.414 18.866 1.00 88.62 177 VAL A CA 1
ATOM 1401 C C . VAL A 1 177 ? -6.306 -7.067 18.095 1.00 88.62 177 VAL A C 1
ATOM 1403 O O . VAL A 1 177 ? -7.370 -6.465 17.986 1.00 88.62 177 VAL A O 1
ATOM 1406 N N . GLU A 1 178 ? -6.137 -8.305 17.625 1.00 88.12 178 GLU A N 1
ATOM 1407 C CA . GLU A 1 178 ? -7.185 -9.048 16.902 1.00 88.12 178 GLU A CA 1
ATOM 1408 C C . GLU A 1 178 ? -8.465 -9.182 17.752 1.00 88.12 178 GLU A C 1
ATOM 1410 O O . GLU A 1 178 ? -9.552 -8.824 17.306 1.00 88.12 178 GLU A O 1
ATOM 1415 N N . ARG A 1 179 ? -8.336 -9.547 19.036 1.00 87.94 179 ARG A N 1
ATOM 1416 C CA . ARG A 1 179 ? -9.480 -9.611 19.969 1.00 87.94 179 ARG A CA 1
ATOM 1417 C C . ARG A 1 179 ? -10.158 -8.263 20.223 1.00 87.94 179 ARG A C 1
ATOM 1419 O O . ARG A 1 179 ? -11.320 -8.226 20.617 1.00 87.94 179 ARG A O 1
ATOM 1426 N N . GLN A 1 180 ? -9.428 -7.154 20.117 1.00 84.38 180 GLN A N 1
ATOM 1427 C CA . GLN A 1 180 ? -10.004 -5.814 20.260 1.00 84.38 180 GLN A CA 1
ATOM 1428 C C . GLN A 1 180 ? -10.731 -5.382 18.986 1.00 84.38 180 GLN A C 1
ATOM 1430 O O . GLN A 1 180 ? -11.773 -4.740 19.079 1.00 84.38 180 GLN A O 1
ATOM 1435 N N . LEU A 1 181 ? -10.210 -5.749 17.815 1.00 83.12 181 LEU A N 1
ATOM 1436 C CA . LEU A 1 181 ? -10.854 -5.511 16.524 1.00 83.12 181 LEU A CA 1
ATOM 1437 C C . LEU A 1 181 ? -12.213 -6.198 16.435 1.00 83.12 181 LEU A C 1
ATOM 1439 O O . LEU A 1 181 ? -13.186 -5.536 16.097 1.00 83.12 181 LEU A O 1
ATOM 1443 N N . GLU A 1 182 ? -12.299 -7.471 16.825 1.00 81.31 182 GLU A N 1
ATOM 1444 C CA . GLU A 1 182 ? -13.557 -8.236 16.842 1.00 81.31 182 GLU A CA 1
ATOM 1445 C C . GLU A 1 182 ? -14.647 -7.601 17.718 1.00 81.31 182 GLU A C 1
ATOM 1447 O O . GLU A 1 182 ? -15.829 -7.790 17.466 1.00 81.31 182 GLU A O 1
ATOM 1452 N N . LYS A 1 183 ? -14.268 -6.835 18.748 1.00 80.75 183 LYS A N 1
ATOM 1453 C CA . LYS A 1 183 ? -15.222 -6.133 19.622 1.00 80.75 183 LYS A CA 1
ATOM 1454 C C . LYS A 1 183 ? -15.707 -4.795 19.056 1.00 80.75 183 LYS A C 1
ATOM 1456 O O . LYS A 1 183 ? -16.690 -4.262 19.559 1.00 80.75 183 LYS A O 1
ATOM 1461 N N . ASN A 1 184 ? -14.982 -4.229 18.090 1.00 71.31 184 ASN A N 1
ATOM 1462 C CA . ASN A 1 184 ? -15.167 -2.865 17.573 1.00 71.31 184 ASN A CA 1
ATOM 1463 C C . ASN A 1 184 ? -15.600 -2.823 16.089 1.00 71.31 184 ASN A C 1
ATOM 1465 O O . ASN A 1 184 ? -15.776 -1.735 15.516 1.00 71.31 184 ASN A O 1
ATOM 1469 N N . LEU A 1 185 ? -15.693 -3.986 15.442 1.00 62.16 185 LEU A N 1
ATOM 1470 C CA . LEU A 1 185 ? -16.295 -4.184 14.123 1.00 62.16 185 LEU A CA 1
ATOM 1471 C C . LEU A 1 185 ? -17.777 -4.510 14.288 1.00 62.16 185 LEU A C 1
ATOM 1473 O O . LEU A 1 185 ? -18.549 -3.896 13.521 1.00 62.16 185 LEU A O 1
#

Foldseek 3Di:
DQDWQFAPCQLPPPAAEFEEEWEQEQAQGIDFRLNRSQLVGTDPPRNVSLVPHLQSVLLSSLLSCVRRPHQKGKYDQCWHWFEADPVPTDIDHLNDIFMDRQRLLRVLLVCVLQVHHLCLGRSSVVNVVVPSDDNPNVPDDDDDPDPSSVSRDHGHHYPCSVRSSPNDDDPVVVVVSVVVSVVVD

Nearest PDB structures (foldseek):
  2efj-assembly1_A-2  TM=2.302E-01  e=3.474E+00  Coffea canephora